Protein AF-A0A846T7K1-F1 (afdb_monomer_lite)

Radius of gyration: 34.71 Å; chains: 1; bounding box: 82×42×96 Å

Sequence (332 aa):
MSQEKCANCGASELQFLTEAETFIYKGQSLTVDVDYSVCAQCGTEVILTEQIKRNDCRLRDAWRKADGLLSGAEISALRKKLALTQQEAAKIFGGGVNAFSKYERGEVIQSEGMDKLMRLALEEKPVNAYRWLRERAGLSIATENNYGGEIFHLFKAKYLPLKMESANEIFQKKRMIIEIPIMDKVLISQAAKYLKLKNITLFECNLKRFQELSEQKALGQQIKKGVRGILGEVNEGDRHFQLFRVFIELGVRFTELPAQDEQPVNPLFQIEAVFQVDYELTDEVDQAALHEFANYNAVHNAWPFWRQFVFSTAHQAGLPCPEIPLLTDLQQ

Structure (mmCIF, N/CA/C/O backbone):
data_AF-A0A846T7K1-F1
#
_entry.id   AF-A0A846T7K1-F1
#
loop_
_atom_site.group_PDB
_atom_site.id
_atom_site.type_symbol
_atom_site.label_atom_id
_atom_site.label_alt_id
_atom_site.label_comp_id
_atom_site.label_asym_id
_atom_site.label_entity_id
_atom_site.label_seq_id
_atom_site.pdbx_PDB_ins_code
_atom_site.Cartn_x
_atom_site.Cartn_y
_atom_site.Cartn_z
_atom_site.occupancy
_atom_site.B_iso_or_equiv
_atom_site.auth_seq_id
_atom_site.auth_comp_id
_atom_site.auth_asym_id
_atom_site.auth_atom_id
_atom_site.pdbx_PDB_model_num
ATOM 1 N N . MET A 1 1 ? -19.123 10.083 48.618 1.00 38.25 1 MET A N 1
ATOM 2 C CA . MET A 1 1 ? -19.944 9.050 49.281 1.00 38.25 1 MET A CA 1
ATOM 3 C C . MET A 1 1 ? -21.391 9.311 48.895 1.00 38.25 1 MET A C 1
ATOM 5 O O . MET A 1 1 ? -22.028 10.168 49.489 1.00 38.25 1 MET A O 1
ATOM 9 N N . SER A 1 2 ? -21.851 8.704 47.803 1.00 50.00 2 SER A N 1
ATOM 10 C CA . SER A 1 2 ? -23.230 8.830 47.311 1.00 50.00 2 SER A CA 1
ATOM 11 C C . SER A 1 2 ? -24.147 7.984 48.195 1.00 50.00 2 SER A C 1
ATOM 13 O O . SER A 1 2 ? -23.853 6.815 48.419 1.00 50.00 2 SER A O 1
ATOM 15 N N . GLN A 1 3 ? -25.191 8.597 48.756 1.00 56.38 3 GLN A N 1
ATOM 16 C CA . GLN A 1 3 ? -26.069 7.989 49.757 1.00 56.38 3 GLN A CA 1
ATOM 17 C C . GLN A 1 3 ? -26.824 6.777 49.194 1.00 56.38 3 GLN A C 1
ATOM 19 O O . GLN A 1 3 ? -27.658 6.915 48.307 1.00 56.38 3 GLN A O 1
ATOM 24 N N . GLU A 1 4 ? -26.572 5.607 49.776 1.00 70.94 4 GLU A N 1
ATOM 25 C CA . GLU A 1 4 ? -27.321 4.355 49.588 1.00 70.94 4 GLU A CA 1
ATOM 26 C C . GLU A 1 4 ? -28.648 4.397 50.370 1.00 70.94 4 GLU A C 1
ATOM 28 O O . GLU A 1 4 ? -28.935 3.539 51.201 1.00 70.94 4 GLU A O 1
ATOM 33 N N . LYS A 1 5 ? -29.430 5.467 50.201 1.00 77.81 5 LYS A N 1
ATOM 34 C CA . LYS A 1 5 ? -30.685 5.675 50.935 1.00 77.81 5 LYS A CA 1
ATOM 35 C C . LYS A 1 5 ? -31.824 5.966 49.976 1.00 77.81 5 LYS A C 1
ATOM 37 O O . LYS A 1 5 ? -31.640 6.633 48.961 1.00 77.81 5 LYS A O 1
ATOM 42 N N . CYS A 1 6 ? -33.014 5.496 50.325 1.00 78.06 6 CYS A N 1
ATOM 43 C CA . CYS A 1 6 ? -34.228 5.786 49.582 1.00 78.06 6 CYS A CA 1
ATOM 44 C C . CYS A 1 6 ? -34.538 7.291 49.622 1.00 78.06 6 CYS A C 1
ATOM 46 O O . CYS A 1 6 ? -34.663 7.870 50.702 1.00 78.06 6 CYS A O 1
ATOM 48 N N . ALA A 1 7 ? -34.720 7.914 48.455 1.00 77.94 7 ALA A N 1
ATOM 49 C CA . ALA A 1 7 ? -35.047 9.338 48.342 1.00 77.94 7 ALA A CA 1
ATOM 50 C C . ALA A 1 7 ? -36.441 9.694 48.898 1.00 77.94 7 ALA A C 1
ATOM 52 O O . ALA A 1 7 ? -36.701 10.857 49.191 1.00 77.94 7 ALA A O 1
ATOM 53 N N . ASN A 1 8 ? -37.323 8.701 49.049 1.00 82.25 8 ASN A N 1
ATOM 54 C CA . ASN A 1 8 ? -38.693 8.890 49.520 1.00 82.25 8 ASN A CA 1
ATOM 55 C C . ASN A 1 8 ? -38.817 8.772 51.053 1.00 82.25 8 ASN A C 1
ATOM 57 O O . ASN A 1 8 ? -39.423 9.625 51.692 1.00 82.25 8 ASN A O 1
ATOM 61 N N . CYS A 1 9 ? -38.226 7.738 51.667 1.00 83.50 9 CYS A N 1
ATOM 62 C CA . CYS A 1 9 ? -38.377 7.461 53.107 1.00 83.50 9 CYS A CA 1
ATOM 63 C C . CYS A 1 9 ? -37.074 7.531 53.924 1.00 83.50 9 CYS A C 1
ATOM 65 O O . CYS A 1 9 ? -37.111 7.427 55.146 1.00 83.50 9 CYS A O 1
ATOM 67 N N . GLY A 1 10 ? -35.913 7.677 53.279 1.00 79.00 10 GLY A N 1
ATOM 68 C CA . GLY A 1 10 ? -34.610 7.744 53.948 1.00 79.00 10 GLY A CA 1
ATOM 69 C C . GLY A 1 10 ? -34.057 6.408 54.464 1.00 79.00 10 GLY A C 1
ATOM 70 O O . GLY A 1 10 ? -32.959 6.399 55.029 1.00 79.00 10 GLY A O 1
ATOM 71 N N . ALA A 1 11 ? -34.768 5.293 54.264 1.00 81.25 11 ALA A N 1
ATOM 72 C CA . ALA A 1 11 ? -34.314 3.957 54.651 1.00 81.25 11 ALA A CA 1
ATOM 73 C C . ALA A 1 11 ? -33.106 3.497 53.815 1.00 81.25 11 ALA A C 1
ATOM 75 O O . ALA A 1 11 ? -33.004 3.818 52.630 1.00 81.25 11 ALA A O 1
ATOM 76 N N . SER A 1 12 ? -32.199 2.735 54.432 1.00 79.25 12 SER A N 1
ATOM 77 C CA . SER A 1 12 ? -30.995 2.175 53.792 1.00 79.25 12 SER A CA 1
ATOM 78 C C . SER A 1 12 ? -31.163 0.735 53.300 1.00 79.25 12 SER A C 1
ATOM 80 O O . SER A 1 12 ? -30.278 0.204 52.639 1.00 79.25 12 SER A O 1
ATOM 82 N N . GLU A 1 13 ? -32.281 0.083 53.620 1.00 82.75 13 GLU A N 1
ATOM 83 C CA . GLU A 1 13 ? -32.563 -1.284 53.177 1.00 82.75 13 GLU A CA 1
ATOM 84 C C . GLU A 1 13 ? -33.128 -1.274 51.751 1.00 82.75 13 GLU A C 1
ATOM 86 O O . GLU A 1 13 ? -34.319 -1.042 51.515 1.00 82.75 13 GLU A O 1
ATOM 91 N N . LEU A 1 14 ? -32.229 -1.491 50.790 1.00 84.44 14 LEU A N 1
ATOM 92 C CA . LEU A 1 14 ? -32.515 -1.569 49.362 1.00 84.44 14 LEU A CA 1
ATOM 93 C C . LEU A 1 14 ? -32.254 -2.995 48.861 1.00 84.44 14 LEU A C 1
ATOM 95 O O . LEU A 1 14 ? -31.187 -3.557 49.105 1.00 84.44 14 LEU A O 1
ATOM 99 N N . GLN A 1 15 ? -33.215 -3.571 48.142 1.00 86.06 15 GLN A N 1
ATOM 100 C CA . GLN A 1 15 ? -33.064 -4.852 47.454 1.00 86.06 15 GLN A CA 1
ATOM 101 C C . GLN A 1 15 ? -32.627 -4.603 46.012 1.00 86.06 15 GLN A C 1
ATOM 103 O O . GLN A 1 15 ? -33.291 -3.859 45.297 1.00 86.06 15 GLN A O 1
ATOM 108 N N . PHE A 1 16 ? -31.516 -5.211 45.597 1.00 86.81 16 PHE A N 1
ATOM 109 C CA . PHE A 1 16 ? -30.978 -5.092 44.242 1.00 86.81 16 PHE A CA 1
ATOM 110 C C . PHE A 1 16 ? -31.652 -6.103 43.314 1.00 86.81 16 PHE A C 1
ATOM 112 O O . PHE A 1 16 ? -31.615 -7.303 43.584 1.00 86.81 16 PHE A O 1
ATOM 119 N N . LEU A 1 17 ? -32.234 -5.614 42.224 1.00 88.50 17 LEU A N 1
ATOM 120 C CA . LEU A 1 17 ? -32.902 -6.406 41.199 1.00 88.50 17 LEU A CA 1
ATOM 121 C C . LEU A 1 17 ? -32.315 -6.069 39.823 1.00 88.50 17 LEU A C 1
ATOM 123 O O . LEU A 1 17 ? -31.775 -4.983 39.606 1.00 88.50 17 LEU A O 1
ATOM 127 N N . THR A 1 18 ? -32.423 -7.019 38.901 1.00 90.31 18 THR A N 1
ATOM 128 C CA . THR A 1 18 ? -32.019 -6.857 37.504 1.00 90.31 18 THR A CA 1
ATOM 129 C C . THR A 1 18 ? -33.148 -7.373 36.628 1.00 90.31 18 THR A C 1
ATOM 131 O O . THR A 1 18 ? -33.605 -8.501 36.823 1.00 90.31 18 THR A O 1
ATOM 134 N N . GLU A 1 19 ? -33.584 -6.568 35.665 1.00 90.31 19 GLU A N 1
ATOM 135 C CA . GLU A 1 19 ? -34.650 -6.929 34.731 1.00 90.31 19 GLU A CA 1
ATOM 136 C C . GLU A 1 19 ? -34.262 -6.584 33.295 1.00 90.31 19 GLU A C 1
ATOM 138 O O . GLU A 1 19 ? -33.536 -5.624 33.040 1.00 90.31 19 GLU A O 1
ATOM 143 N N . ALA A 1 20 ? -34.723 -7.402 32.353 1.00 89.19 20 ALA A N 1
ATOM 144 C CA . ALA A 1 20 ? -34.446 -7.225 30.938 1.00 89.19 20 ALA A CA 1
ATOM 145 C C . ALA A 1 20 ? -35.447 -6.234 30.329 1.00 89.19 20 ALA A C 1
ATOM 147 O O . ALA A 1 20 ? -36.590 -6.587 30.037 1.00 89.19 20 ALA A O 1
ATOM 148 N N . GLU A 1 21 ? -35.011 -5.000 30.090 1.00 89.06 21 GLU A N 1
ATOM 149 C CA . GLU A 1 21 ? -35.824 -3.979 29.432 1.00 89.06 21 GLU A CA 1
ATOM 150 C C . GLU A 1 21 ? -35.532 -3.920 27.931 1.00 89.06 21 GLU A C 1
ATOM 152 O O . GLU A 1 21 ? -34.410 -4.152 27.474 1.00 89.06 21 GLU A O 1
ATOM 157 N N . THR A 1 22 ? -36.555 -3.600 27.136 1.00 87.00 22 THR A N 1
ATOM 158 C CA . THR A 1 22 ? -36.411 -3.454 25.683 1.00 87.00 22 THR A CA 1
ATOM 159 C C . THR A 1 22 ? -36.372 -1.982 25.293 1.00 87.00 22 THR A C 1
ATOM 161 O O . THR A 1 22 ? -37.340 -1.250 25.482 1.00 87.00 22 THR A O 1
ATOM 164 N N . PHE A 1 23 ? -35.270 -1.563 24.678 1.00 86.38 23 PHE A N 1
ATOM 165 C CA . PHE A 1 23 ? -35.042 -0.214 24.173 1.00 86.38 23 PHE A CA 1
ATOM 166 C C . PHE A 1 23 ? -35.097 -0.190 22.646 1.00 86.38 23 PHE A C 1
ATOM 168 O O . PHE A 1 23 ? -34.621 -1.108 21.984 1.00 86.38 23 PHE A O 1
ATOM 175 N N . ILE A 1 24 ? -35.631 0.885 22.065 1.00 84.88 24 ILE A N 1
ATOM 176 C CA . ILE A 1 24 ? -35.623 1.087 20.611 1.00 84.88 24 ILE A CA 1
ATOM 177 C C . ILE A 1 24 ? -34.448 1.997 20.249 1.00 84.88 24 ILE A C 1
ATOM 179 O O . ILE A 1 24 ? -34.402 3.156 20.658 1.00 84.88 24 ILE A O 1
ATOM 183 N N . TYR A 1 25 ? -33.513 1.493 19.445 1.00 85.62 25 TYR A N 1
ATOM 184 C CA . TYR A 1 25 ? -32.361 2.245 18.950 1.00 85.62 25 TYR A CA 1
ATOM 185 C C . TYR A 1 25 ? -32.260 2.115 17.430 1.00 85.62 25 TYR A C 1
ATOM 187 O O . TYR A 1 25 ? -32.205 1.007 16.906 1.00 85.62 25 TYR A O 1
ATOM 195 N N . LYS A 1 26 ? -32.277 3.245 16.707 1.00 81.88 26 LYS A N 1
ATOM 196 C CA . LYS A 1 26 ? -32.258 3.290 15.226 1.00 81.88 26 LYS A CA 1
ATOM 197 C C . LYS A 1 26 ? -33.271 2.330 14.561 1.00 81.88 26 LYS A C 1
ATOM 199 O O . LYS A 1 26 ? -32.995 1.746 13.519 1.00 81.88 26 LYS A O 1
ATOM 204 N N . GLY A 1 27 ? -34.446 2.161 15.174 1.00 79.94 27 GLY A N 1
ATOM 205 C CA . GLY A 1 27 ? -35.508 1.274 14.681 1.00 79.94 27 GLY A CA 1
ATOM 206 C C . GLY A 1 27 ? -35.332 -0.215 15.010 1.00 79.94 27 GLY A C 1
ATOM 207 O O . GLY A 1 27 ? -36.178 -1.010 14.616 1.00 79.94 27 GLY A O 1
ATOM 208 N N . GLN A 1 28 ? -34.284 -0.601 15.745 1.00 81.31 28 GLN A N 1
ATOM 209 C CA . GLN A 1 28 ? -34.077 -1.961 16.249 1.00 81.31 28 GLN A CA 1
ATOM 210 C C . GLN A 1 28 ? -34.465 -2.053 17.730 1.00 81.31 28 GLN A C 1
ATOM 212 O O . GLN A 1 28 ? -34.133 -1.166 18.518 1.00 81.31 28 GLN A O 1
ATOM 217 N N . SER A 1 29 ? -35.151 -3.131 18.115 1.00 84.06 29 SER A N 1
ATOM 218 C CA . SER A 1 29 ? -35.431 -3.458 19.516 1.00 84.06 29 SER A CA 1
ATOM 219 C C . SER A 1 29 ? -34.231 -4.178 20.135 1.00 84.06 29 SER A C 1
ATOM 221 O O . SER A 1 29 ? -33.863 -5.266 19.688 1.00 84.06 29 SER A O 1
ATOM 223 N N . LEU A 1 30 ? -33.631 -3.580 21.159 1.00 86.00 30 LEU A N 1
ATOM 224 C CA . LEU A 1 30 ? -32.501 -4.117 21.910 1.00 86.00 30 LEU A CA 1
ATOM 225 C C . LEU A 1 30 ? -32.947 -4.442 23.329 1.00 86.00 30 LEU A C 1
ATOM 227 O O . LEU A 1 30 ? -33.450 -3.569 24.028 1.00 86.00 30 LEU A O 1
ATOM 231 N N . THR A 1 31 ? -32.728 -5.676 23.765 1.00 87.25 31 THR A N 1
ATOM 232 C CA . THR A 1 31 ? -32.983 -6.087 25.148 1.00 87.25 31 THR A CA 1
ATOM 233 C C . THR A 1 31 ? -31.706 -5.924 25.965 1.00 87.25 31 THR A C 1
ATOM 235 O O . THR A 1 31 ? -30.657 -6.441 25.575 1.00 87.25 31 THR A O 1
ATOM 238 N N . VAL A 1 32 ? -31.781 -5.178 27.067 1.00 89.00 32 VAL A N 1
ATOM 239 C CA . VAL A 1 32 ? -30.646 -4.868 27.943 1.00 89.00 32 VAL A CA 1
ATOM 240 C C . VAL A 1 32 ? -31.054 -5.085 29.394 1.00 89.00 32 VAL A C 1
ATOM 242 O O . VAL A 1 32 ? -32.107 -4.622 29.817 1.00 89.00 32 VAL A O 1
ATOM 245 N N . ASP A 1 33 ? -30.193 -5.752 30.157 1.00 88.75 33 ASP A N 1
ATOM 246 C CA . ASP A 1 33 ? -30.385 -5.942 31.593 1.00 88.75 33 ASP A CA 1
ATOM 247 C C . ASP A 1 33 ? -30.128 -4.632 32.349 1.00 88.75 33 ASP A C 1
ATOM 249 O O . ASP A 1 33 ? -29.003 -4.110 32.349 1.00 88.75 33 ASP A O 1
ATOM 253 N N . VAL A 1 34 ? -31.158 -4.125 33.018 1.00 89.56 34 VAL A N 1
ATOM 254 C CA . VAL A 1 34 ? -31.146 -2.891 33.804 1.00 89.56 34 VAL A CA 1
ATOM 255 C C . VAL A 1 34 ? -31.151 -3.251 35.286 1.00 89.56 34 VAL A C 1
ATOM 257 O O . VAL A 1 34 ? -32.056 -3.921 35.778 1.00 89.56 34 VAL A O 1
ATOM 260 N N . ASP A 1 35 ? -30.121 -2.806 36.006 1.00 89.31 35 ASP A N 1
ATOM 261 C CA . ASP A 1 35 ? -30.025 -2.950 37.456 1.00 89.31 35 ASP A CA 1
ATOM 262 C C . ASP A 1 35 ? -30.787 -1.800 38.134 1.00 89.31 35 ASP A C 1
ATOM 264 O O . ASP A 1 35 ? -30.486 -0.626 37.902 1.00 89.31 35 ASP A O 1
ATOM 268 N N . TYR A 1 36 ? -31.723 -2.114 39.022 1.00 89.44 36 TYR A N 1
ATOM 269 C CA . TYR A 1 36 ? -32.431 -1.140 39.856 1.00 89.44 36 TYR A CA 1
ATOM 270 C C . TYR A 1 36 ? -32.548 -1.655 41.288 1.00 89.44 36 TYR A C 1
ATOM 272 O O . TYR A 1 36 ? -32.252 -2.813 41.586 1.00 89.44 36 TYR A O 1
ATOM 280 N N . SER A 1 37 ? -32.909 -0.774 42.214 1.00 88.69 37 SER A N 1
ATOM 281 C CA . SER A 1 37 ? -33.107 -1.148 43.608 1.00 88.69 37 SER A CA 1
ATOM 282 C C . SER A 1 37 ? -34.503 -0.783 44.083 1.00 88.69 37 SER A C 1
ATOM 284 O O . SER A 1 37 ? -34.999 0.298 43.787 1.00 88.69 37 SER A O 1
ATOM 286 N N . VAL A 1 38 ? -35.118 -1.652 44.880 1.00 88.06 38 VAL A N 1
ATOM 287 C CA . VAL A 1 38 ? -36.429 -1.408 45.496 1.00 88.06 38 VAL A CA 1
ATOM 288 C C . VAL A 1 38 ? -36.256 -1.257 47.000 1.00 88.06 38 VAL A C 1
ATOM 290 O O . VAL A 1 38 ? -35.585 -2.062 47.648 1.00 88.06 38 VAL A O 1
ATOM 293 N N . CYS A 1 39 ? -36.843 -0.212 47.581 1.00 88.25 39 CYS A N 1
ATOM 294 C CA . CYS A 1 39 ? -36.818 -0.028 49.027 1.00 88.25 39 CYS A CA 1
ATOM 295 C C . CYS A 1 39 ? -37.715 -1.050 49.733 1.00 88.25 39 CYS A C 1
ATOM 297 O O . CYS A 1 39 ? -38.917 -1.095 49.479 1.00 88.25 39 CYS A O 1
ATOM 299 N N . ALA A 1 40 ? -37.157 -1.796 50.689 1.00 85.12 40 ALA A N 1
ATOM 300 C CA . ALA A 1 40 ? -37.902 -2.802 51.447 1.00 85.12 40 ALA A CA 1
ATOM 301 C C . ALA A 1 40 ? -39.019 -2.203 52.327 1.00 85.12 40 ALA A C 1
ATOM 303 O O . ALA A 1 40 ? -39.976 -2.894 52.662 1.00 85.12 40 ALA A O 1
ATOM 304 N N . GLN A 1 41 ? -38.918 -0.917 52.691 1.00 84.12 41 GLN A N 1
ATOM 305 C CA . GLN A 1 41 ? -39.846 -0.269 53.622 1.00 84.12 41 GLN A CA 1
ATOM 306 C C . GLN A 1 41 ? -41.025 0.442 52.941 1.00 84.12 41 GLN A C 1
ATOM 308 O O . GLN A 1 41 ? -42.131 0.432 53.474 1.00 84.12 41 GLN A O 1
ATOM 313 N N . CYS A 1 42 ? -40.808 1.089 51.793 1.00 85.25 42 CYS A N 1
ATOM 314 C CA . CYS A 1 42 ? -41.853 1.852 51.094 1.00 85.25 42 CYS A CA 1
ATOM 315 C C . CYS A 1 42 ? -42.127 1.371 49.662 1.00 85.25 42 CYS A C 1
ATOM 317 O O . CYS A 1 42 ? -42.969 1.957 48.987 1.00 85.25 42 CYS A O 1
ATOM 319 N N . GLY A 1 43 ? -41.401 0.360 49.175 1.00 83.19 43 GLY A N 1
ATOM 320 C CA . GLY A 1 43 ? -41.554 -0.177 47.821 1.00 83.19 43 GLY A CA 1
ATOM 321 C C . GLY A 1 43 ? -41.110 0.765 46.698 1.00 83.19 43 GLY A C 1
ATOM 322 O O . GLY A 1 43 ? -41.337 0.461 45.537 1.00 83.19 43 GLY A O 1
ATOM 323 N N . THR A 1 44 ? -40.504 1.917 47.007 1.00 85.38 44 THR A N 1
ATOM 324 C CA . THR A 1 44 ? -40.067 2.869 45.976 1.00 85.38 44 THR A CA 1
ATOM 325 C C . THR A 1 44 ? -38.850 2.335 45.222 1.00 85.38 44 THR A C 1
ATOM 327 O O . THR A 1 44 ? -37.852 1.962 45.846 1.00 85.38 44 THR A O 1
ATOM 330 N N . GLU A 1 45 ? -38.930 2.352 43.893 1.00 85.81 45 GLU A N 1
ATOM 331 C CA . GLU A 1 45 ? -37.826 2.067 42.976 1.00 85.81 45 GLU A CA 1
ATOM 332 C C . GLU A 1 45 ? -36.833 3.232 42.938 1.00 85.81 45 GLU A C 1
ATOM 334 O O . GLU A 1 45 ? -37.199 4.406 42.847 1.00 85.81 45 GLU A O 1
ATOM 339 N N . VAL A 1 46 ? -35.550 2.905 43.031 1.00 84.75 46 VAL A N 1
ATOM 340 C CA . VAL A 1 46 ? -34.441 3.851 43.024 1.00 84.75 46 VAL A CA 1
ATOM 341 C C . VAL A 1 46 ? -33.319 3.256 42.186 1.00 84.75 46 VAL A C 1
ATOM 343 O O . VAL A 1 46 ? -32.922 2.112 42.391 1.00 84.75 46 VAL A O 1
ATOM 346 N N . ILE A 1 47 ? -32.758 4.050 41.276 1.00 85.44 47 ILE A N 1
ATOM 347 C CA . ILE A 1 47 ? -31.552 3.678 40.533 1.00 85.44 47 ILE A CA 1
ATOM 348 C C . ILE A 1 47 ? -30.379 4.447 41.139 1.00 85.44 47 ILE A C 1
ATOM 350 O O . ILE A 1 47 ? -30.287 5.672 41.038 1.00 85.44 47 ILE A O 1
ATOM 354 N N . LEU A 1 48 ? -29.484 3.729 41.809 1.00 86.25 48 LEU A N 1
ATOM 355 C CA . LEU A 1 48 ? -28.306 4.311 42.444 1.00 86.25 48 LEU A CA 1
ATOM 356 C C . LEU A 1 48 ? -27.279 4.750 41.398 1.00 86.25 48 LEU A C 1
ATOM 358 O O . LEU A 1 48 ? -27.194 4.193 40.310 1.00 86.25 48 LEU A O 1
ATOM 362 N N . THR A 1 49 ? -26.408 5.698 41.747 1.00 85.06 49 THR A N 1
ATOM 363 C CA . THR A 1 49 ? -25.387 6.227 40.821 1.00 85.06 49 THR A CA 1
ATOM 364 C C . THR A 1 49 ? -24.486 5.143 40.217 1.00 85.06 49 THR A C 1
ATOM 366 O O . THR A 1 49 ? -24.078 5.248 39.063 1.00 85.06 49 THR A O 1
ATOM 369 N N . GLU A 1 50 ? -24.169 4.099 40.982 1.00 84.81 50 GLU A N 1
ATOM 370 C CA . GLU A 1 50 ? -23.377 2.967 40.494 1.00 84.81 50 GLU A CA 1
ATOM 371 C C . GLU A 1 50 ? -24.170 2.084 39.516 1.00 84.81 50 GLU A C 1
ATOM 373 O O . GLU A 1 50 ? -23.621 1.643 38.508 1.00 84.81 50 GLU A O 1
ATOM 378 N N . GLN A 1 51 ? -25.473 1.897 39.755 1.00 85.94 51 GLN A N 1
ATOM 379 C CA . GLN A 1 51 ? -26.377 1.211 38.827 1.00 85.94 51 GLN A CA 1
ATOM 380 C C . GLN A 1 51 ? -26.553 2.015 37.538 1.00 85.94 51 GLN A C 1
ATOM 382 O O . GLN A 1 51 ? -26.423 1.444 36.464 1.00 85.94 51 GLN A O 1
ATOM 387 N N . ILE A 1 52 ? -26.711 3.345 37.621 1.00 85.69 52 ILE A N 1
ATOM 388 C CA . ILE A 1 52 ? -26.766 4.229 36.443 1.00 85.69 52 ILE A CA 1
ATOM 389 C C . ILE A 1 52 ? -25.538 4.005 35.557 1.00 85.69 52 ILE A C 1
ATOM 391 O O . ILE A 1 52 ? -25.678 3.769 34.364 1.00 85.69 52 ILE A O 1
ATOM 395 N N . LYS A 1 53 ? -24.328 4.006 36.132 1.00 85.38 53 LYS A N 1
ATOM 396 C CA . LYS A 1 53 ? -23.090 3.789 35.363 1.00 85.38 53 LYS A CA 1
ATOM 397 C C . LYS A 1 53 ? -23.043 2.421 34.682 1.00 85.38 53 LYS A C 1
ATOM 399 O O . LYS A 1 53 ? -22.586 2.330 33.542 1.00 85.38 53 LYS A O 1
ATOM 404 N N . ARG A 1 54 ? -23.480 1.362 35.370 1.00 85.25 54 ARG A N 1
ATOM 405 C CA . ARG A 1 54 ? -23.504 -0.003 34.819 1.00 85.25 54 ARG A CA 1
ATOM 406 C C . ARG A 1 54 ? -24.547 -0.139 33.718 1.00 85.25 54 ARG A C 1
ATOM 408 O O . ARG A 1 54 ? -24.213 -0.649 32.651 1.00 85.25 54 ARG A O 1
ATOM 415 N N . ASN A 1 55 ? -25.751 0.375 33.946 1.00 88.75 55 ASN A N 1
ATOM 416 C CA . ASN A 1 55 ? -26.846 0.366 32.981 1.00 88.75 55 ASN A CA 1
ATOM 417 C C . ASN A 1 55 ? -26.467 1.163 31.731 1.00 88.75 55 ASN A C 1
ATOM 419 O O . ASN A 1 55 ? -26.583 0.649 30.625 1.00 88.75 55 ASN A O 1
ATOM 423 N N . ASP A 1 56 ? -25.899 2.360 31.899 1.00 87.12 56 ASP A N 1
ATOM 424 C CA . ASP A 1 56 ? -25.365 3.177 30.807 1.00 87.12 56 ASP A CA 1
ATOM 425 C C . ASP A 1 56 ? -24.307 2.431 29.986 1.00 87.12 56 ASP A C 1
ATOM 427 O O . ASP A 1 56 ? -24.296 2.503 28.757 1.00 87.12 56 ASP A O 1
ATOM 431 N N . CYS A 1 57 ? -23.389 1.733 30.658 1.00 84.94 57 CYS A N 1
ATOM 432 C CA . CYS A 1 57 ? -22.347 0.958 29.994 1.00 84.94 57 CYS A CA 1
ATOM 433 C C . CYS A 1 57 ? -22.952 -0.187 29.167 1.00 84.94 57 CYS A C 1
ATOM 435 O O . CYS A 1 57 ? -22.652 -0.300 27.977 1.00 84.94 57 CYS A O 1
ATOM 437 N N . ARG A 1 58 ? -23.871 -0.968 29.758 1.00 87.12 58 ARG A N 1
ATOM 438 C CA . ARG A 1 58 ? -24.589 -2.058 29.074 1.00 87.12 58 ARG A CA 1
ATOM 439 C C . ARG A 1 58 ? -25.407 -1.545 27.891 1.00 87.12 58 ARG A C 1
ATOM 441 O O . ARG A 1 58 ? -25.374 -2.145 26.820 1.00 87.12 58 ARG A O 1
ATOM 448 N N . LEU A 1 59 ? -26.084 -0.411 28.056 1.00 88.31 59 LEU A N 1
ATOM 449 C CA . LEU A 1 59 ? -26.877 0.211 27.002 1.00 88.31 59 LEU A CA 1
ATOM 450 C C . LEU A 1 59 ? -25.992 0.665 25.834 1.00 88.31 59 LEU A C 1
ATOM 452 O O . LEU A 1 59 ? -26.308 0.391 24.678 1.00 88.31 59 LEU A O 1
ATOM 456 N N . ARG A 1 60 ? -24.840 1.294 26.112 1.00 88.25 60 ARG A N 1
ATOM 457 C CA . ARG A 1 60 ? -23.886 1.689 25.062 1.00 88.25 60 ARG A CA 1
ATOM 458 C C . ARG A 1 60 ? -23.247 0.487 24.371 1.00 88.25 60 ARG A C 1
ATOM 460 O O . ARG A 1 60 ? -23.035 0.547 23.163 1.00 88.25 60 ARG A O 1
ATOM 467 N N . ASP A 1 61 ? -22.957 -0.598 25.086 1.00 86.25 61 ASP A N 1
ATOM 468 C CA . ASP A 1 61 ? -22.495 -1.847 24.467 1.00 86.25 61 ASP A CA 1
ATOM 469 C C . ASP A 1 61 ? -23.575 -2.487 23.583 1.00 86.25 61 ASP A C 1
ATOM 471 O O . ASP A 1 61 ? -23.266 -2.958 22.486 1.00 86.25 61 ASP A O 1
ATOM 475 N N . ALA A 1 62 ? -24.847 -2.427 23.985 1.00 86.31 62 ALA A N 1
ATOM 476 C CA . ALA A 1 62 ? -25.956 -2.854 23.137 1.00 86.31 62 ALA A CA 1
ATOM 477 C C . ALA A 1 62 ? -26.062 -1.996 21.863 1.00 86.31 62 ALA A C 1
ATOM 479 O O . ALA A 1 62 ? -26.219 -2.541 20.770 1.00 86.31 62 ALA A O 1
ATOM 480 N N . TRP A 1 63 ? -25.891 -0.673 21.971 1.00 88.56 63 TRP A N 1
ATOM 481 C CA . TRP A 1 63 ? -25.844 0.223 20.809 1.00 88.56 63 TRP A CA 1
ATOM 482 C C . TRP A 1 63 ? -24.648 -0.062 19.896 1.00 88.56 63 TRP A C 1
ATOM 484 O O . TRP A 1 63 ? -24.811 -0.109 18.681 1.00 88.56 63 TRP A O 1
ATOM 494 N N . ARG A 1 64 ? -23.457 -0.327 20.454 1.00 90.06 64 ARG A N 1
ATOM 495 C CA . ARG A 1 64 ? -22.286 -0.750 19.666 1.00 90.06 64 ARG A CA 1
ATOM 496 C C . ARG A 1 64 ? -22.578 -2.017 18.882 1.00 90.06 64 ARG A C 1
ATOM 498 O O . ARG A 1 64 ? -22.275 -2.075 17.697 1.00 90.06 64 ARG A O 1
ATOM 505 N N . LYS A 1 65 ? -23.190 -3.010 19.530 1.00 86.69 65 LYS A N 1
ATOM 506 C CA . LYS A 1 65 ? -23.546 -4.277 18.891 1.00 86.69 65 LYS A CA 1
ATOM 507 C C . LYS A 1 65 ? -24.554 -4.072 17.759 1.00 86.69 65 LYS A C 1
ATOM 509 O O . LYS A 1 65 ? -24.385 -4.676 16.703 1.00 86.69 65 LYS A O 1
ATOM 514 N N . ALA A 1 66 ? -25.542 -3.198 17.953 1.00 87.06 66 ALA A N 1
ATOM 515 C CA . ALA A 1 66 ? -26.497 -2.811 16.913 1.00 87.06 66 ALA A CA 1
ATOM 516 C C . ALA A 1 66 ? -25.807 -2.145 15.707 1.00 87.06 66 ALA A C 1
ATOM 518 O O . ALA A 1 66 ? -26.140 -2.437 14.561 1.00 87.06 66 ALA A O 1
ATOM 519 N N . ASP A 1 67 ? -24.794 -1.313 15.966 1.00 86.69 67 ASP A N 1
ATOM 520 C CA . ASP A 1 67 ? -23.990 -0.634 14.942 1.00 86.69 67 ASP A CA 1
ATOM 521 C C . ASP A 1 67 ? -22.837 -1.501 14.377 1.00 86.69 67 ASP A C 1
ATOM 523 O O . ASP A 1 67 ? -22.085 -1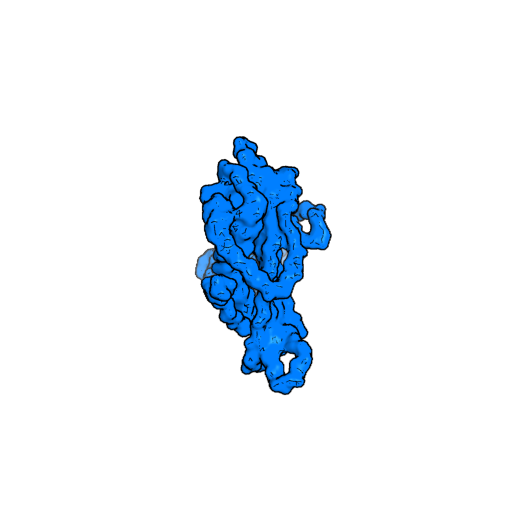.051 13.511 1.00 86.69 67 ASP A O 1
ATOM 527 N N . GLY A 1 68 ? -22.656 -2.742 14.850 1.00 88.00 68 GLY A N 1
ATOM 528 C CA . GLY A 1 68 ? -21.560 -3.631 14.433 1.00 88.00 68 GLY A CA 1
ATOM 529 C C . 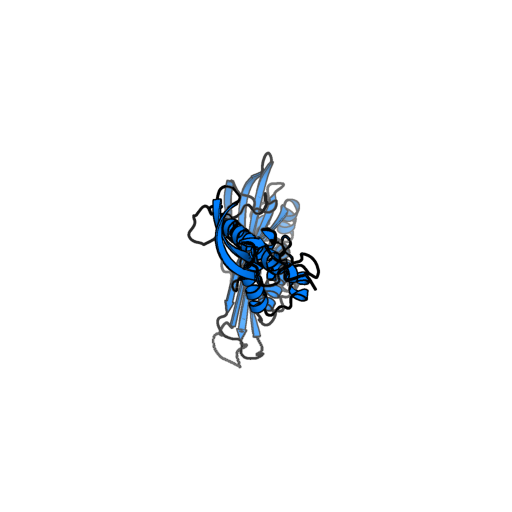GLY A 1 68 ? -20.159 -3.202 14.906 1.00 88.00 68 GLY A C 1
ATOM 530 O O . GLY A 1 68 ? -19.143 -3.626 14.339 1.00 88.00 68 GLY A O 1
ATOM 531 N N . LEU A 1 69 ? -20.093 -2.357 15.934 1.00 92.94 69 LEU A N 1
ATOM 532 C CA . LEU A 1 69 ? -18.874 -1.823 16.538 1.00 92.94 69 LEU A CA 1
ATOM 533 C C . LEU A 1 69 ? -18.352 -2.722 17.670 1.00 92.94 69 LEU A C 1
ATOM 535 O O . LEU A 1 69 ? -19.109 -3.444 18.314 1.00 92.94 69 LEU A O 1
ATOM 539 N N . LEU A 1 70 ? -17.045 -2.652 17.930 1.00 91.62 70 LEU A N 1
ATOM 540 C CA . LEU A 1 70 ? -16.381 -3.332 19.046 1.00 91.62 70 LEU A CA 1
ATOM 541 C C . LEU A 1 70 ? -16.878 -2.795 20.393 1.00 91.62 70 LEU A C 1
ATOM 543 O O . LEU A 1 70 ? -16.849 -1.585 20.619 1.00 91.62 70 LEU A O 1
ATOM 547 N N . SER A 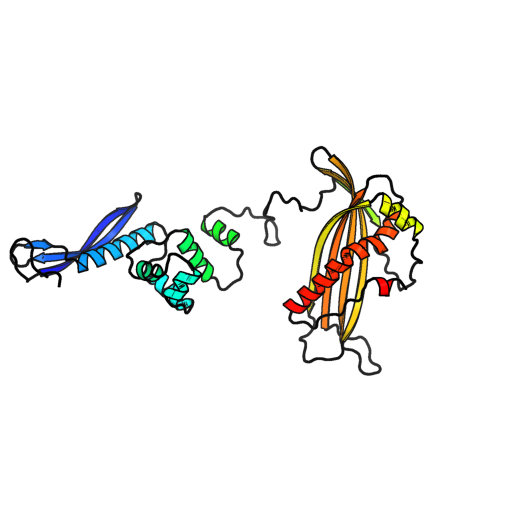1 71 ? -17.254 -3.692 21.300 1.00 91.81 71 SER A N 1
ATOM 548 C CA . SER A 1 71 ? -17.539 -3.415 22.715 1.00 91.81 71 SER A CA 1
ATOM 549 C C . SER A 1 71 ? -16.300 -2.947 23.485 1.00 91.81 71 SER A C 1
ATOM 551 O O . SER A 1 71 ? -15.158 -3.166 23.067 1.00 91.81 71 SER A O 1
ATOM 553 N N . GLY A 1 72 ? -16.505 -2.345 24.662 1.00 90.75 72 GLY A N 1
ATOM 554 C CA . GLY A 1 72 ? -15.390 -1.925 25.523 1.00 90.75 72 GLY A CA 1
ATOM 555 C C . GLY A 1 72 ? -14.451 -3.082 25.902 1.00 90.75 72 GLY A C 1
ATOM 556 O O . GLY A 1 72 ? -13.225 -2.928 25.900 1.00 90.75 72 GLY A O 1
ATOM 557 N N . ALA A 1 73 ? -15.017 -4.269 26.142 1.00 90.50 73 ALA A N 1
ATOM 558 C CA . ALA A 1 73 ? -14.261 -5.483 26.440 1.00 90.50 73 ALA A CA 1
ATOM 559 C C . ALA A 1 73 ? -13.417 -5.958 25.244 1.00 90.50 73 ALA A C 1
ATOM 561 O O . ALA A 1 73 ? -12.242 -6.292 25.416 1.00 90.50 73 ALA A O 1
ATOM 562 N N . GLU A 1 74 ? -13.976 -5.937 24.030 1.00 93.12 74 GLU A N 1
ATOM 563 C CA . GLU A 1 74 ? -13.251 -6.308 22.808 1.00 93.12 74 GLU A CA 1
ATOM 564 C C . GLU A 1 74 ? -12.121 -5.324 22.492 1.00 93.12 74 GLU A C 1
ATOM 566 O O . GLU A 1 74 ? -11.032 -5.754 22.115 1.00 93.12 74 GLU A O 1
ATOM 571 N N . ILE A 1 75 ? -12.327 -4.020 22.707 1.00 94.25 75 ILE A N 1
ATOM 572 C CA . ILE A 1 75 ? -11.272 -3.005 22.553 1.00 94.25 75 ILE A CA 1
ATOM 573 C C . ILE A 1 75 ? -10.123 -3.271 23.537 1.00 94.25 75 ILE A C 1
ATOM 575 O O . ILE A 1 75 ? -8.952 -3.219 23.154 1.00 94.25 75 ILE A O 1
ATOM 579 N N . SER A 1 76 ? -10.435 -3.614 24.794 1.00 94.44 76 SER A N 1
ATOM 580 C CA . SER A 1 76 ? -9.412 -3.971 25.786 1.00 94.44 76 SER A CA 1
ATOM 581 C C . SER A 1 76 ? -8.647 -5.236 25.382 1.00 94.44 76 SER A C 1
ATOM 583 O O . SER A 1 76 ? -7.419 -5.280 25.482 1.00 94.44 76 SER A O 1
ATOM 585 N N . ALA A 1 77 ? -9.349 -6.259 24.883 1.00 94.62 77 ALA A N 1
ATOM 586 C CA . ALA A 1 77 ? -8.738 -7.493 24.393 1.00 94.62 77 ALA A CA 1
ATOM 587 C C . ALA A 1 77 ? -7.827 -7.242 23.179 1.00 94.62 77 ALA A C 1
ATOM 589 O O . ALA A 1 77 ? -6.699 -7.734 23.147 1.00 94.62 77 ALA A O 1
ATOM 590 N N . LEU A 1 78 ? -8.273 -6.416 22.229 1.00 93.88 78 LEU A N 1
ATOM 591 C CA . LEU A 1 78 ? -7.513 -6.007 21.048 1.00 93.88 78 LEU A CA 1
ATOM 592 C C . LEU A 1 78 ? -6.210 -5.311 21.435 1.00 93.88 78 LEU A C 1
ATOM 594 O O . LEU A 1 78 ? -5.134 -5.694 20.977 1.00 93.88 78 LEU A O 1
ATOM 598 N N . ARG A 1 79 ? -6.293 -4.332 22.341 1.00 95.56 79 ARG A N 1
ATOM 599 C CA . ARG A 1 79 ? -5.121 -3.612 22.844 1.00 95.56 79 ARG A CA 1
ATOM 600 C C . ARG A 1 79 ? -4.121 -4.559 23.512 1.00 95.56 79 ARG A C 1
ATOM 602 O O . ARG A 1 79 ? -2.918 -4.436 23.287 1.00 95.56 79 ARG A O 1
ATOM 609 N N . LYS A 1 80 ? -4.609 -5.506 24.321 1.00 95.19 80 LYS A N 1
ATOM 610 C CA . LYS A 1 80 ? -3.764 -6.520 24.971 1.00 95.19 80 LYS A CA 1
ATOM 611 C C . LYS A 1 80 ? -3.114 -7.463 23.956 1.00 95.19 80 LYS A C 1
ATOM 613 O O . LYS A 1 80 ? -1.941 -7.775 24.129 1.00 95.19 80 LYS A O 1
ATOM 618 N N . LYS A 1 81 ? -3.821 -7.865 22.891 1.00 94.88 81 LYS A N 1
ATOM 619 C CA . LYS A 1 81 ? -3.255 -8.689 21.805 1.00 94.88 81 LYS A CA 1
ATOM 620 C C . LYS A 1 81 ? -2.098 -7.974 21.093 1.00 94.88 81 LYS A C 1
ATOM 622 O O . LYS A 1 81 ? -1.121 -8.618 20.739 1.00 94.88 81 LYS A O 1
ATOM 627 N N . LEU A 1 82 ? -2.181 -6.651 20.949 1.00 92.31 82 LEU A N 1
ATOM 628 C CA . LEU A 1 82 ? -1.113 -5.811 20.389 1.00 92.31 82 LEU A CA 1
ATOM 629 C C . LEU A 1 82 ? -0.007 -5.444 21.398 1.00 92.31 82 LEU A C 1
ATOM 631 O O . LEU A 1 82 ? 0.908 -4.709 21.043 1.00 92.31 82 LEU A O 1
ATOM 635 N N . ALA A 1 83 ? -0.089 -5.925 22.644 1.00 95.25 83 ALA A N 1
ATOM 636 C CA . ALA A 1 83 ? 0.843 -5.607 23.729 1.00 95.25 83 ALA A CA 1
ATOM 637 C C . ALA A 1 83 ? 1.012 -4.095 24.004 1.00 95.25 83 ALA A C 1
ATOM 639 O O . ALA A 1 83 ? 2.095 -3.641 24.358 1.00 95.25 83 ALA A O 1
ATOM 640 N N . LEU A 1 84 ? -0.068 -3.312 23.873 1.00 94.69 84 LEU A N 1
ATOM 641 C CA . LEU A 1 84 ? -0.043 -1.855 24.061 1.00 94.69 84 LEU A CA 1
ATOM 642 C C . LEU A 1 84 ? -0.617 -1.426 25.415 1.00 94.69 84 LEU A C 1
ATOM 644 O O . LEU A 1 84 ? -1.604 -1.980 25.908 1.00 94.69 84 LEU A O 1
ATOM 648 N N . THR A 1 85 ? -0.079 -0.356 25.993 1.00 95.50 85 THR A N 1
ATOM 649 C CA . THR A 1 85 ? -0.732 0.393 27.078 1.00 95.50 85 THR A CA 1
ATOM 650 C C . THR A 1 85 ? -1.848 1.298 26.537 1.00 95.50 85 THR A C 1
ATOM 652 O O . THR A 1 85 ? -1.933 1.573 25.340 1.00 95.50 85 THR A O 1
ATOM 655 N N . GLN A 1 86 ? -2.739 1.787 27.411 1.00 95.19 86 GLN A N 1
ATOM 656 C CA . GLN A 1 86 ? -3.817 2.706 27.001 1.00 95.19 86 GLN A CA 1
ATOM 657 C C . GLN A 1 86 ? -3.273 4.016 26.405 1.00 95.19 86 GLN A C 1
ATOM 659 O O . GLN A 1 86 ? -3.850 4.543 25.455 1.00 95.19 86 GLN A O 1
ATOM 664 N N . GLN A 1 87 ? -2.155 4.522 26.937 1.00 94.62 87 GLN A N 1
ATOM 665 C CA . GLN A 1 87 ? -1.509 5.744 26.449 1.00 94.62 87 GLN A CA 1
ATOM 666 C C . GLN A 1 87 ? -0.849 5.532 25.082 1.00 94.62 87 GLN A C 1
ATOM 668 O O . GLN A 1 87 ? -0.983 6.379 24.199 1.00 94.62 87 GLN A O 1
ATOM 673 N N . GLU A 1 88 ? -0.178 4.396 24.877 1.00 94.69 88 GLU A N 1
ATOM 674 C CA . GLU A 1 88 ? 0.407 4.049 23.576 1.00 94.69 88 GLU A CA 1
ATOM 675 C C . GLU A 1 88 ? -0.674 3.849 22.520 1.00 94.69 88 GLU A C 1
ATOM 677 O O . GLU A 1 88 ? -0.568 4.404 21.430 1.00 94.69 88 GLU A O 1
ATOM 682 N N . ALA A 1 89 ? -1.755 3.143 22.859 1.00 94.31 89 ALA A N 1
ATOM 683 C CA . ALA A 1 89 ? -2.890 2.971 21.961 1.00 94.31 89 ALA A CA 1
ATOM 684 C C . ALA A 1 89 ? -3.500 4.328 21.564 1.00 94.31 89 ALA A C 1
ATOM 686 O O . ALA A 1 89 ? -3.726 4.580 20.382 1.00 94.31 89 ALA A O 1
ATOM 687 N N . ALA A 1 90 ? -3.674 5.250 22.516 1.00 94.31 90 ALA A N 1
ATOM 688 C CA . ALA A 1 90 ? -4.147 6.605 22.231 1.00 94.31 90 ALA A CA 1
ATOM 689 C C . ALA A 1 90 ? -3.199 7.397 21.313 1.00 94.31 90 ALA A C 1
ATOM 691 O O . ALA A 1 90 ? -3.649 8.221 20.519 1.00 94.31 90 ALA A O 1
ATOM 692 N N . LYS A 1 91 ? -1.887 7.156 21.404 1.00 94.12 91 LYS A N 1
ATOM 693 C CA . LYS A 1 91 ? -0.881 7.795 20.548 1.00 94.12 91 LYS A CA 1
ATOM 694 C C . LYS A 1 91 ? -0.848 7.196 19.137 1.00 94.12 91 LYS A C 1
ATOM 696 O O . LYS A 1 91 ? -0.642 7.937 18.184 1.00 94.12 91 LYS A O 1
ATOM 701 N N . ILE A 1 92 ? -1.050 5.884 19.015 1.00 92.81 92 ILE A N 1
ATOM 702 C CA . ILE A 1 92 ? -1.020 5.146 17.742 1.00 92.81 92 ILE A CA 1
ATOM 703 C C . ILE A 1 92 ? -2.312 5.362 16.952 1.00 92.81 92 ILE A C 1
ATOM 705 O O . ILE A 1 92 ? -2.272 5.733 15.783 1.00 92.81 92 ILE A O 1
ATOM 709 N N . PHE A 1 93 ? -3.460 5.133 17.587 1.00 92.94 93 PHE A N 1
ATOM 710 C CA . PHE A 1 93 ? -4.765 5.180 16.928 1.00 92.94 93 PHE A CA 1
ATOM 711 C C . PHE A 1 93 ? -5.411 6.573 16.985 1.00 92.94 93 PHE A C 1
ATOM 713 O O . PHE A 1 93 ? -6.243 6.905 16.142 1.00 92.94 93 PHE A O 1
ATOM 720 N N . GLY A 1 94 ? -5.027 7.405 17.959 1.00 92.69 94 GLY A N 1
ATOM 721 C CA . GLY A 1 94 ? -5.573 8.745 18.172 1.00 92.69 94 GLY A CA 1
ATOM 722 C C . GLY A 1 94 ? -6.690 8.803 19.225 1.00 92.69 94 GLY A C 1
ATOM 723 O O . GLY A 1 94 ? -6.807 7.952 20.106 1.00 92.69 94 GLY A O 1
ATOM 724 N N . GLY A 1 95 ? -7.517 9.854 19.157 1.00 83.88 95 GLY A N 1
ATOM 725 C CA . GLY A 1 95 ? -8.651 10.087 20.071 1.00 83.88 95 GLY A CA 1
ATOM 726 C C . GLY A 1 95 ? -8.318 10.882 21.344 1.00 83.88 95 GLY A C 1
ATOM 727 O O . GLY A 1 95 ? -9.226 11.282 22.073 1.00 83.88 95 GLY A O 1
ATOM 728 N N . GLY A 1 96 ? -7.036 11.157 21.599 1.00 89.19 96 GLY A N 1
ATOM 729 C CA . GLY A 1 96 ? -6.556 11.892 22.774 1.00 89.19 96 GLY A CA 1
ATOM 730 C C . GLY A 1 96 ? -6.173 10.980 23.944 1.00 89.19 96 GLY A C 1
ATOM 731 O O . GLY A 1 96 ? -6.572 9.822 24.006 1.00 89.19 96 GLY A O 1
ATOM 732 N N . VAL A 1 97 ? -5.399 11.514 24.896 1.00 88.44 97 VAL A N 1
ATOM 733 C CA . VAL A 1 97 ? -4.655 10.746 25.925 1.00 88.44 97 VAL A CA 1
ATOM 734 C C . VAL A 1 97 ? -5.513 9.742 26.713 1.00 88.44 97 VAL A C 1
ATOM 736 O O . VAL A 1 97 ? -5.037 8.666 27.061 1.00 88.44 97 VAL A O 1
ATOM 739 N N . ASN A 1 98 ? -6.790 10.057 26.952 1.00 91.62 98 ASN A N 1
ATOM 740 C CA . ASN A 1 98 ? -7.701 9.233 27.756 1.00 91.62 98 ASN A CA 1
ATOM 741 C C . ASN A 1 98 ? -8.754 8.473 26.928 1.00 91.62 98 ASN A C 1
ATOM 743 O O . ASN A 1 98 ? -9.701 7.939 27.506 1.00 91.62 98 ASN A O 1
ATOM 747 N N . ALA A 1 99 ? -8.631 8.427 25.598 1.00 92.62 99 ALA A N 1
ATOM 74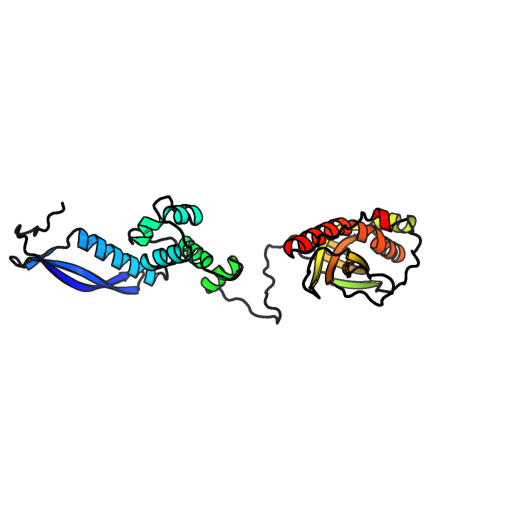8 C CA . ALA A 1 99 ? -9.640 7.840 24.714 1.00 92.62 99 ALA A CA 1
ATOM 749 C C . ALA A 1 99 ? -9.883 6.355 25.003 1.00 92.62 99 ALA A C 1
ATOM 751 O O . ALA A 1 99 ? -10.999 5.971 25.345 1.00 92.62 99 ALA A O 1
ATOM 752 N N . PHE A 1 100 ? -8.823 5.542 24.974 1.00 94.12 100 PHE A N 1
ATOM 753 C CA . PHE A 1 100 ? -8.911 4.097 25.213 1.00 94.12 100 PHE A CA 1
ATOM 754 C C . PHE A 1 100 ? -9.441 3.768 26.606 1.00 94.12 100 PHE A C 1
ATOM 756 O O . PHE A 1 100 ? -10.230 2.846 26.766 1.00 94.12 100 PHE A O 1
ATOM 763 N N . SER A 1 101 ? -9.104 4.586 27.603 1.00 94.06 101 SER A N 1
ATOM 764 C CA . SER A 1 101 ? -9.642 4.450 28.956 1.00 94.06 101 SER A CA 1
ATOM 765 C C . SER A 1 101 ? -11.171 4.621 28.991 1.00 94.06 101 SER A C 1
ATOM 767 O O . SER A 1 101 ? -11.866 3.854 29.653 1.00 94.06 101 SER A O 1
ATOM 769 N N . LYS A 1 102 ? -11.708 5.597 28.246 1.00 92.69 102 LYS A N 1
ATOM 770 C CA . LYS A 1 102 ? -13.157 5.841 28.130 1.00 92.69 102 LYS A CA 1
ATOM 771 C C . LYS A 1 102 ? -13.862 4.778 27.287 1.00 92.69 102 LYS A C 1
ATOM 773 O O . LYS A 1 102 ? -14.984 4.397 27.614 1.00 92.69 102 LYS A O 1
ATOM 778 N N . TYR A 1 103 ? -13.216 4.301 26.222 1.00 93.75 103 TYR A N 1
ATOM 779 C CA . TYR A 1 103 ? -13.748 3.235 25.372 1.00 93.75 103 TYR A CA 1
ATOM 780 C C . TYR A 1 103 ? -13.862 1.918 26.147 1.00 93.75 103 TYR A C 1
ATOM 782 O O . TYR A 1 103 ? -14.938 1.328 26.181 1.00 93.75 103 TYR A O 1
ATOM 790 N N . GLU A 1 104 ? -12.795 1.514 26.843 1.00 92.75 104 GLU A N 1
ATOM 791 C CA . GLU A 1 104 ? -12.747 0.275 27.634 1.00 92.75 104 GLU A CA 1
ATOM 792 C C . GLU A 1 104 ? -13.737 0.282 28.808 1.00 92.75 104 GLU A C 1
ATOM 794 O O . GLU A 1 104 ? -14.284 -0.763 29.145 1.00 92.75 104 GLU A O 1
ATOM 799 N N . ARG A 1 105 ? -14.015 1.450 29.407 1.00 89.94 105 ARG A N 1
ATOM 800 C CA . ARG A 1 105 ? -15.047 1.602 30.451 1.00 89.94 105 ARG A CA 1
ATOM 801 C C . ARG A 1 105 ? -16.472 1.745 29.917 1.00 89.94 105 ARG A C 1
ATOM 803 O O . ARG A 1 105 ? -17.399 1.874 30.709 1.00 89.94 105 ARG A O 1
ATOM 810 N N . GLY A 1 106 ? -16.657 1.793 28.600 1.00 85.56 106 GLY A N 1
ATOM 811 C CA . GLY A 1 106 ? -17.974 1.987 28.006 1.00 85.56 106 GLY A CA 1
ATOM 812 C C . GLY A 1 106 ? -18.570 3.381 28.233 1.00 85.56 106 GLY A C 1
ATOM 813 O O . GLY A 1 106 ? -19.778 3.545 28.123 1.00 85.56 106 GLY A O 1
ATOM 814 N N . GLU A 1 107 ? -17.759 4.402 28.524 1.00 86.75 107 GLU A N 1
ATOM 815 C CA . GLU A 1 107 ? -18.224 5.789 28.711 1.00 86.75 107 GLU A CA 1
ATOM 816 C C . GLU A 1 107 ? -18.509 6.489 27.376 1.00 86.75 107 GLU A C 1
ATOM 818 O O . GLU A 1 107 ? -19.386 7.344 27.289 1.00 86.75 107 GLU A O 1
ATOM 823 N N . VAL A 1 108 ? -17.755 6.135 26.330 1.00 89.75 108 VAL A N 1
ATOM 824 C CA . VAL A 1 108 ? -17.826 6.766 25.004 1.00 89.75 108 VAL A CA 1
ATOM 825 C C . VAL A 1 108 ? -17.800 5.701 23.915 1.00 89.75 108 VAL A C 1
ATOM 827 O O . VAL A 1 108 ? -16.972 4.793 23.959 1.00 89.75 108 VAL A O 1
ATOM 830 N N . ILE A 1 109 ? -18.676 5.824 22.918 1.00 89.81 109 ILE A N 1
ATOM 831 C CA . ILE A 1 109 ? -18.664 4.985 21.712 1.00 89.81 109 ILE A CA 1
ATOM 832 C C . ILE A 1 109 ? -17.636 5.554 20.724 1.00 89.81 109 ILE A C 1
ATOM 834 O O . ILE A 1 109 ? -17.590 6.761 20.483 1.00 89.81 109 ILE A O 1
ATOM 838 N N . GLN A 1 110 ? -16.775 4.694 20.189 1.00 92.12 110 GLN A N 1
ATOM 839 C CA . GLN A 1 110 ? -15.772 5.049 19.190 1.00 92.12 110 GLN A CA 1
ATOM 840 C C . GLN A 1 110 ? -16.414 5.368 17.833 1.00 92.12 110 GLN A C 1
ATOM 842 O O . GLN A 1 110 ? -17.498 4.886 17.516 1.00 92.12 110 GLN A O 1
ATOM 847 N N . SER A 1 111 ? -15.724 6.144 16.994 1.00 93.12 111 SER A N 1
ATOM 848 C CA . SER A 1 111 ? -16.164 6.347 15.611 1.00 93.12 111 SER A CA 1
ATOM 849 C C . SER A 1 111 ? -15.978 5.073 14.780 1.00 93.12 111 SER A C 1
ATOM 851 O O . SER A 1 111 ? -15.077 4.274 15.042 1.00 93.12 111 SER A O 1
ATOM 853 N N . GLU A 1 112 ? -16.767 4.911 13.715 1.00 91.25 112 GLU A N 1
ATOM 854 C CA . GLU A 1 112 ? -16.592 3.788 12.782 1.00 91.25 112 GLU A CA 1
ATOM 855 C C . GLU A 1 112 ? -15.179 3.721 12.187 1.00 91.25 112 GLU A C 1
ATOM 857 O O . GLU A 1 112 ? -14.656 2.639 11.933 1.00 91.25 112 GLU A O 1
ATOM 862 N N . GLY A 1 113 ? -14.558 4.879 11.937 1.00 92.25 113 GLY A N 1
ATOM 863 C CA . GLY A 1 113 ? -13.189 4.948 11.427 1.00 92.25 113 GLY A CA 1
ATOM 864 C C . GLY A 1 113 ? -12.182 4.370 12.419 1.00 92.25 113 GLY A C 1
ATOM 865 O O . GLY A 1 113 ? -11.312 3.598 12.024 1.00 92.25 113 GLY A O 1
ATOM 866 N N . MET A 1 114 ? -12.346 4.683 13.709 1.00 93.44 114 MET A N 1
ATOM 867 C CA . MET A 1 114 ? -11.517 4.125 14.779 1.00 93.44 114 MET A CA 1
ATOM 868 C C . MET A 1 114 ? -11.712 2.608 14.894 1.00 93.44 114 MET A C 1
ATOM 870 O O . MET A 1 114 ? -10.737 1.872 15.006 1.00 93.44 114 MET A O 1
ATOM 874 N N . ASP A 1 115 ? -12.954 2.124 14.802 1.00 94.12 115 ASP A N 1
ATOM 875 C CA . ASP A 1 115 ? -13.269 0.690 14.821 1.00 94.12 115 ASP A CA 1
ATOM 876 C C . ASP A 1 115 ? -12.584 -0.072 13.676 1.00 94.12 115 ASP A C 1
ATOM 878 O O . ASP A 1 115 ? -11.892 -1.069 13.895 1.00 94.12 115 ASP A O 1
ATOM 882 N N . LYS A 1 116 ? -12.710 0.454 12.452 1.00 93.38 116 LYS A N 1
ATOM 883 C CA . LYS A 1 116 ? -12.072 -0.094 11.249 1.00 93.38 116 LYS A CA 1
ATOM 884 C C . LYS A 1 116 ? -10.547 -0.108 11.389 1.00 93.38 116 LYS A C 1
ATOM 886 O O . LYS A 1 116 ? -9.930 -1.118 11.068 1.00 93.38 116 LYS A O 1
ATOM 891 N N . LEU A 1 117 ? -9.952 0.969 11.907 1.00 93.31 117 LEU A N 1
ATOM 892 C CA . LEU A 1 117 ? -8.506 1.077 12.114 1.00 93.31 117 LEU A CA 1
ATOM 893 C C . LEU A 1 117 ? -7.990 0.073 13.155 1.00 93.31 117 LEU A C 1
ATOM 895 O O . LEU A 1 117 ? -6.989 -0.595 12.909 1.00 93.31 117 LEU A O 1
ATOM 899 N N . MET A 1 118 ? -8.683 -0.065 14.290 1.00 93.69 118 MET A N 1
ATOM 900 C CA . MET A 1 118 ? -8.321 -1.037 15.325 1.00 93.69 118 MET A CA 1
ATOM 901 C C . MET A 1 118 ? -8.355 -2.467 14.777 1.00 93.69 118 MET A C 1
ATOM 903 O O . MET A 1 118 ? -7.421 -3.234 14.995 1.00 93.69 118 MET A O 1
ATOM 907 N N . ARG A 1 119 ? -9.398 -2.820 14.017 1.00 93.00 119 ARG A N 1
ATOM 908 C CA . ARG A 1 119 ? -9.512 -4.142 13.383 1.00 93.00 119 ARG A CA 1
ATOM 909 C C . ARG A 1 119 ? -8.445 -4.373 12.317 1.00 93.00 119 ARG A C 1
ATOM 911 O O . ARG A 1 119 ? -7.880 -5.458 12.278 1.00 93.00 119 ARG A O 1
ATOM 918 N N . LEU A 1 120 ? -8.147 -3.366 11.496 1.00 91.69 120 LEU A N 1
ATOM 919 C CA . LEU A 1 120 ? -7.092 -3.448 10.484 1.00 91.69 120 LEU A CA 1
ATOM 920 C C . LEU A 1 120 ? -5.718 -3.699 11.124 1.00 91.69 120 LEU A C 1
ATOM 922 O O . LEU A 1 120 ? -4.935 -4.480 10.597 1.00 91.69 120 LEU A O 1
ATOM 926 N N . ALA A 1 121 ? -5.443 -3.091 12.281 1.00 90.56 121 ALA A N 1
ATOM 927 C CA . ALA A 1 121 ? -4.192 -3.297 13.011 1.00 90.56 121 ALA A CA 1
ATOM 928 C C . ALA A 1 121 ? -4.023 -4.717 13.582 1.00 90.56 121 ALA A C 1
ATOM 930 O O . ALA A 1 121 ? -2.911 -5.088 13.945 1.00 90.56 121 ALA A O 1
ATOM 931 N N . LEU A 1 122 ? -5.099 -5.508 13.674 1.00 88.38 122 LEU A N 1
ATOM 932 C CA . LEU A 1 122 ? -5.029 -6.912 14.082 1.00 88.38 122 LEU A CA 1
ATOM 933 C C . LEU A 1 122 ? -4.723 -7.875 12.933 1.00 88.38 122 LEU A C 1
ATOM 935 O O . LEU A 1 122 ? -4.544 -9.065 13.203 1.00 88.38 122 LEU A O 1
ATOM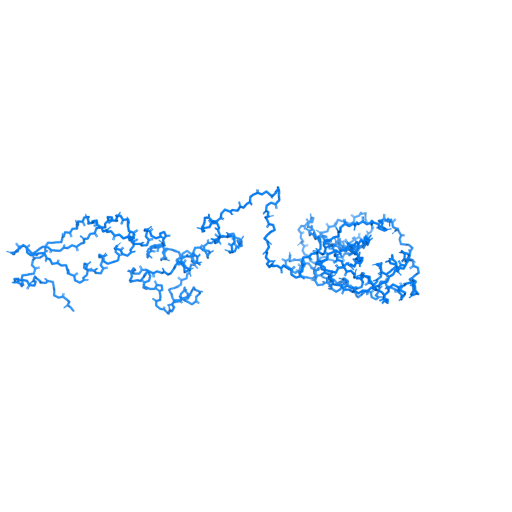 939 N N . GLU A 1 123 ? -4.706 -7.414 11.682 1.00 86.38 123 GLU A N 1
ATOM 940 C CA . GLU A 1 123 ? -4.453 -8.322 10.576 1.00 86.38 123 GLU A CA 1
ATOM 941 C C . GLU A 1 123 ? -2.980 -8.749 10.543 1.00 86.38 123 GLU A C 1
ATOM 943 O O . GLU A 1 123 ? -2.067 -7.933 10.445 1.00 86.38 123 GLU A O 1
ATOM 948 N N . GLU A 1 124 ? -2.757 -10.061 10.600 1.00 74.81 124 GLU A N 1
ATOM 949 C CA . GLU A 1 124 ? -1.420 -10.665 10.622 1.00 74.81 124 GLU A CA 1
ATOM 950 C C . GLU A 1 124 ? -0.801 -10.771 9.215 1.00 74.81 124 GLU A C 1
ATOM 952 O O . GLU A 1 124 ? 0.407 -10.959 9.070 1.00 74.81 124 GLU A O 1
ATOM 957 N N . LYS A 1 125 ? -1.615 -10.635 8.161 1.00 74.75 125 LYS A N 1
ATOM 958 C CA . LYS A 1 125 ? -1.186 -10.671 6.758 1.00 74.75 125 LYS A CA 1
ATOM 959 C C . LYS A 1 125 ? -1.082 -9.258 6.178 1.00 74.75 125 LYS A C 1
ATOM 961 O O . LYS A 1 125 ? -1.891 -8.398 6.519 1.00 74.75 125 LYS A O 1
ATOM 966 N N . PRO A 1 126 ? -0.151 -9.008 5.239 1.00 67.44 126 PRO A N 1
ATOM 967 C CA . PRO A 1 126 ? -0.116 -7.741 4.520 1.00 67.44 126 PRO A CA 1
ATOM 968 C C . PRO A 1 126 ? -1.399 -7.578 3.693 1.00 67.44 126 PRO A C 1
ATOM 970 O O . PRO A 1 126 ? -1.644 -8.338 2.755 1.00 67.44 126 PRO A O 1
ATOM 973 N N . VAL A 1 127 ? -2.215 -6.577 4.030 1.00 74.31 127 VAL A N 1
ATOM 974 C CA . VAL A 1 127 ? -3.454 -6.250 3.305 1.00 74.31 127 VAL A CA 1
ATOM 975 C C . VAL A 1 127 ? -3.364 -4.877 2.680 1.00 74.31 127 VAL A C 1
ATOM 977 O O . VAL A 1 127 ? -2.856 -3.924 3.267 1.00 74.31 127 VAL A O 1
ATOM 980 N N . ASN A 1 128 ? -3.968 -4.744 1.505 1.00 80.81 128 ASN A N 1
ATOM 981 C CA . ASN A 1 128 ? -4.307 -3.437 0.975 1.00 80.81 128 ASN A CA 1
ATOM 982 C C . ASN A 1 128 ? -5.460 -2.846 1.810 1.00 80.81 128 ASN A C 1
ATOM 984 O O . ASN A 1 128 ? -6.593 -3.324 1.727 1.00 80.81 128 ASN A O 1
ATOM 988 N N . ALA A 1 129 ? -5.170 -1.804 2.597 1.00 81.38 129 ALA A N 1
ATOM 989 C CA . ALA A 1 129 ? -6.134 -1.179 3.506 1.00 81.38 129 ALA A CA 1
ATOM 990 C C . ALA A 1 129 ? -7.427 -0.736 2.800 1.00 81.38 129 ALA A C 1
ATOM 992 O O . ALA A 1 129 ? -8.518 -0.913 3.335 1.00 81.38 129 ALA A O 1
ATOM 993 N N . TYR A 1 130 ? -7.329 -0.206 1.577 1.00 78.00 130 TYR A N 1
ATOM 994 C CA . TYR A 1 130 ? -8.498 0.228 0.815 1.00 78.00 130 TYR A CA 1
ATOM 995 C C . TYR A 1 130 ? -9.383 -0.952 0.392 1.00 78.00 130 TYR A C 1
ATOM 997 O O . TYR A 1 130 ? -10.603 -0.886 0.542 1.00 78.00 130 TYR A O 1
ATOM 1005 N N . ARG A 1 131 ? -8.779 -2.056 -0.069 1.00 75.00 131 ARG A N 1
ATOM 1006 C CA . ARG A 1 131 ? -9.515 -3.283 -0.413 1.00 75.00 131 ARG A CA 1
ATOM 1007 C C . ARG A 1 131 ? -10.230 -3.864 0.806 1.00 75.00 131 ARG A C 1
ATOM 1009 O O . ARG A 1 131 ? -11.428 -4.119 0.731 1.00 75.00 131 ARG A O 1
ATOM 1016 N N . TRP A 1 132 ? -9.522 -3.981 1.929 1.00 84.75 132 TRP A N 1
ATOM 1017 C CA . TRP A 1 132 ? -10.082 -4.469 3.193 1.00 84.75 132 TRP A CA 1
ATOM 1018 C C . TRP A 1 132 ? -11.281 -3.620 3.653 1.00 84.75 132 TRP A C 1
ATOM 1020 O O . TRP A 1 132 ? -12.329 -4.149 4.025 1.00 84.75 132 TRP A O 1
ATOM 1030 N N . LEU A 1 133 ? -11.172 -2.288 3.558 1.00 87.19 133 LEU A N 1
ATOM 1031 C CA . LEU A 1 133 ? -12.262 -1.367 3.898 1.00 87.19 133 LEU A CA 1
ATOM 1032 C C . LEU A 1 133 ? -13.465 -1.501 2.955 1.00 87.19 133 LEU A C 1
ATOM 1034 O O . LEU A 1 133 ? -14.604 -1.422 3.413 1.00 87.19 133 LEU A O 1
ATOM 1038 N N . ARG A 1 134 ? -13.229 -1.699 1.653 1.00 81.94 134 ARG A N 1
ATOM 1039 C CA . ARG A 1 134 ? -14.283 -1.842 0.639 1.00 81.94 134 ARG A CA 1
ATOM 1040 C C . ARG A 1 134 ? -15.071 -3.140 0.814 1.00 81.94 134 ARG A C 1
ATOM 1042 O O . ARG A 1 134 ? -16.299 -3.102 0.786 1.00 81.94 134 ARG A O 1
ATOM 1049 N N . GLU A 1 135 ? -14.373 -4.250 1.046 1.00 82.88 135 GLU A N 1
ATOM 1050 C CA . GLU A 1 135 ? -14.981 -5.550 1.357 1.00 82.88 135 GLU A CA 1
ATOM 1051 C C . GLU A 1 135 ? -15.856 -5.444 2.613 1.00 82.88 135 GLU A C 1
ATOM 1053 O O . GLU A 1 135 ? -17.021 -5.838 2.603 1.00 82.88 135 GLU A O 1
ATOM 1058 N N . ARG A 1 136 ? -15.342 -4.799 3.667 1.00 83.19 136 ARG A N 1
ATOM 1059 C CA . ARG A 1 136 ? -16.094 -4.561 4.906 1.00 83.19 136 ARG A CA 1
ATOM 1060 C C . ARG A 1 136 ? -17.295 -3.625 4.725 1.00 83.19 136 ARG A C 1
ATOM 1062 O O . ARG A 1 136 ? -18.261 -3.735 5.473 1.00 83.19 136 ARG A O 1
ATOM 1069 N N . ALA A 1 137 ? -17.250 -2.718 3.751 1.00 86.44 137 ALA A N 1
ATOM 1070 C CA . ALA A 1 137 ? -18.372 -1.851 3.392 1.00 86.44 137 ALA A CA 1
ATOM 1071 C C . ALA A 1 137 ? -19.438 -2.556 2.528 1.00 86.44 137 ALA A C 1
ATOM 1073 O O . ALA A 1 137 ? -20.425 -1.923 2.161 1.00 86.44 137 ALA A O 1
ATOM 1074 N N . GLY A 1 138 ? -19.252 -3.836 2.177 1.00 82.81 138 GLY A N 1
ATOM 1075 C CA . GLY A 1 138 ? -20.197 -4.596 1.353 1.00 82.81 138 GLY A CA 1
ATOM 1076 C C . GLY A 1 138 ? -20.231 -4.163 -0.116 1.00 82.81 138 GLY A C 1
ATOM 1077 O O . GLY A 1 138 ? -21.162 -4.505 -0.841 1.00 82.81 138 GLY A O 1
ATOM 1078 N N . LEU A 1 139 ? -19.232 -3.404 -0.575 1.00 79.75 139 LEU A N 1
ATOM 1079 C CA . LEU A 1 139 ? -19.148 -2.949 -1.960 1.00 79.75 139 LEU A CA 1
ATOM 1080 C C . LEU A 1 139 ? -18.513 -4.054 -2.812 1.00 79.75 139 LEU A C 1
ATOM 1082 O O . LEU A 1 139 ? -17.299 -4.262 -2.747 1.00 79.75 139 LEU A O 1
ATOM 1086 N N . SER A 1 140 ? -19.338 -4.744 -3.608 1.00 57.03 140 SER A N 1
ATOM 1087 C CA . SER A 1 140 ? -18.938 -5.897 -4.423 1.00 57.03 140 SER A CA 1
ATOM 1088 C C . SER A 1 140 ? -17.677 -5.626 -5.247 1.00 57.03 140 SER A C 1
ATOM 1090 O O . SER A 1 140 ? -17.529 -4.576 -5.886 1.00 57.03 140 SER A O 1
ATOM 1092 N N . ILE A 1 141 ? -16.769 -6.597 -5.228 1.00 52.81 141 ILE A N 1
ATOM 1093 C CA . ILE A 1 141 ? -15.639 -6.696 -6.149 1.00 52.81 141 ILE A CA 1
ATOM 1094 C C . ILE A 1 141 ? -16.217 -7.293 -7.430 1.00 52.81 141 ILE A C 1
ATOM 1096 O O . ILE A 1 141 ? -16.759 -8.400 -7.388 1.00 52.81 141 ILE A O 1
ATOM 1100 N N . ALA A 1 142 ? -16.175 -6.556 -8.541 1.00 47.19 142 ALA A N 1
ATOM 1101 C CA . ALA A 1 142 ? -16.474 -7.187 -9.817 1.00 47.19 142 ALA A CA 1
ATOM 1102 C C . ALA A 1 142 ? -15.384 -8.248 -10.033 1.00 47.19 142 ALA A C 1
ATOM 1104 O O . ALA A 1 142 ? -14.211 -8.057 -9.725 1.00 47.19 142 ALA A O 1
ATOM 1105 N N . THR A 1 143 ? -15.801 -9.464 -10.347 1.00 41.09 143 THR A N 1
ATOM 1106 C CA . THR A 1 143 ? -14.883 -10.595 -10.451 1.00 41.09 143 THR A CA 1
ATOM 1107 C C . THR A 1 143 ? -14.704 -10.872 -11.928 1.00 41.09 143 THR A C 1
ATOM 1109 O O . THR A 1 143 ? -15.710 -11.059 -12.597 1.00 41.09 143 THR A O 1
ATOM 1112 N N . GLU A 1 144 ? -13.457 -10.842 -12.406 1.00 35.47 144 GLU A N 1
ATOM 1113 C CA . GLU A 1 144 ? -12.848 -11.724 -13.424 1.00 35.47 144 GLU A CA 1
ATOM 1114 C C . GLU A 1 144 ? -11.590 -11.020 -13.964 1.00 35.47 144 GLU A C 1
ATOM 1116 O O . GLU A 1 144 ? -11.633 -9.914 -14.489 1.00 35.47 144 GLU A O 1
ATOM 1121 N N . ASN A 1 145 ? -10.388 -11.524 -13.678 1.00 36.25 145 ASN A N 1
ATOM 1122 C CA . ASN A 1 145 ? -9.796 -12.666 -14.380 1.00 36.25 145 ASN A CA 1
ATOM 1123 C C . ASN A 1 145 ? -8.874 -13.514 -13.471 1.00 36.25 145 ASN A C 1
ATOM 1125 O O . ASN A 1 145 ? -8.489 -13.089 -12.381 1.00 36.25 145 ASN A O 1
ATOM 1129 N N . ASN A 1 146 ? -8.468 -14.692 -13.969 1.00 39.19 146 ASN A N 1
ATOM 1130 C CA . ASN A 1 146 ? -7.704 -15.784 -13.321 1.00 39.19 146 ASN A CA 1
ATOM 1131 C C . ASN A 1 146 ? -6.331 -15.453 -12.668 1.00 39.19 146 ASN A C 1
ATOM 1133 O O . ASN A 1 146 ? -5.593 -16.368 -12.317 1.00 39.19 146 ASN A O 1
ATOM 1137 N N . TYR A 1 147 ? -5.983 -14.181 -12.457 1.00 37.59 147 TYR A N 1
ATOM 1138 C CA . TYR A 1 147 ? -4.778 -13.738 -11.738 1.00 37.59 147 TYR A CA 1
ATOM 1139 C C . TYR A 1 147 ? -5.070 -12.647 -10.686 1.00 37.59 147 TYR A C 1
ATOM 1141 O O . TYR A 1 147 ? -4.308 -11.700 -10.527 1.00 37.59 147 TYR A O 1
ATOM 1149 N N . GLY A 1 148 ? -6.166 -12.771 -9.931 1.00 39.75 148 GLY A N 1
ATOM 1150 C CA . GLY A 1 148 ? -6.234 -12.250 -8.555 1.00 39.75 148 GLY A CA 1
ATOM 1151 C C . GLY A 1 148 ? -6.088 -10.734 -8.331 1.00 39.75 148 GLY A C 1
ATOM 1152 O O . GLY A 1 148 ? -5.808 -10.325 -7.202 1.00 39.75 148 GLY A O 1
ATOM 1153 N N . GLY A 1 149 ? -6.324 -9.888 -9.333 1.00 33.66 149 GLY A N 1
ATOM 1154 C CA . GLY A 1 149 ? -6.404 -8.440 -9.150 1.00 33.66 149 GLY A CA 1
ATOM 1155 C C . GLY A 1 149 ? -7.187 -7.764 -10.268 1.00 33.66 149 GLY A C 1
ATOM 1156 O O . GLY A 1 149 ? -6.799 -7.847 -11.429 1.00 33.66 149 GLY A O 1
ATOM 1157 N N . GLU A 1 150 ? -8.270 -7.066 -9.924 1.00 38.59 150 GLU A N 1
ATOM 1158 C CA . GLU A 1 150 ? -8.793 -6.027 -10.810 1.00 38.59 150 GLU A CA 1
ATOM 1159 C C . GLU A 1 150 ? -7.771 -4.886 -10.867 1.00 38.59 150 GLU A C 1
ATOM 1161 O O . GLU A 1 150 ? -7.272 -4.434 -9.828 1.00 38.59 150 GLU A O 1
ATOM 1166 N N . ILE A 1 151 ? -7.486 -4.387 -12.072 1.00 35.94 151 ILE A N 1
ATOM 1167 C CA . ILE A 1 151 ? -6.895 -3.061 -12.238 1.00 35.94 151 ILE A CA 1
ATOM 1168 C C . ILE A 1 151 ? -7.919 -2.082 -11.677 1.00 35.94 151 ILE A C 1
ATOM 1170 O O . ILE A 1 151 ? -8.881 -1.695 -12.336 1.00 35.94 151 ILE A O 1
ATOM 1174 N N . PHE A 1 152 ? -7.712 -1.669 -10.433 1.00 35.50 152 PHE A N 1
ATOM 1175 C CA . PHE A 1 152 ? -8.319 -0.443 -9.970 1.00 35.50 152 PHE A CA 1
ATOM 1176 C C . PHE A 1 152 ? -7.833 0.671 -10.897 1.00 35.50 152 PHE A C 1
ATOM 1178 O O . PHE A 1 152 ? -6.627 0.839 -11.090 1.00 35.50 152 PHE A O 1
ATOM 1185 N N . HIS A 1 153 ? -8.768 1.473 -11.408 1.00 37.78 153 HIS A N 1
ATOM 1186 C CA . HIS A 1 153 ? -8.519 2.858 -11.807 1.00 37.78 153 HIS A CA 1
ATOM 1187 C C . HIS A 1 153 ? -8.060 3.656 -10.567 1.00 37.78 153 HIS A C 1
ATOM 1189 O O . HIS A 1 153 ? -8.740 4.555 -10.074 1.00 37.78 153 HIS A O 1
ATOM 1195 N N . LEU A 1 154 ? -6.914 3.281 -9.996 1.00 34.72 154 LEU A N 1
ATOM 1196 C CA . LEU A 1 154 ? -6.153 4.096 -9.074 1.00 34.72 154 LEU A CA 1
ATOM 1197 C C . LEU A 1 154 ? -5.698 5.279 -9.913 1.00 34.72 154 LEU A C 1
ATOM 1199 O O . LEU A 1 154 ? -4.764 5.173 -10.703 1.00 34.72 154 LEU A O 1
ATOM 1203 N N . PHE A 1 155 ? -6.423 6.383 -9.746 1.00 31.36 155 PHE A N 1
ATOM 1204 C CA . PHE A 1 155 ? -6.342 7.591 -10.554 1.00 31.36 155 PHE A CA 1
ATOM 1205 C C . PHE A 1 155 ? -6.917 7.391 -11.971 1.00 31.36 155 PHE A C 1
ATOM 1207 O O . PHE A 1 155 ? -6.753 6.353 -12.611 1.00 31.36 155 PHE A O 1
ATOM 1214 N N . LYS A 1 156 ? -7.547 8.431 -12.534 1.00 32.75 156 LYS A N 1
ATOM 1215 C CA . LYS A 1 156 ? -7.408 8.689 -13.977 1.00 32.75 156 LYS A CA 1
ATOM 1216 C C . LYS A 1 156 ? -5.901 8.830 -14.199 1.00 32.75 156 LYS A C 1
ATOM 1218 O O . LYS A 1 156 ? -5.339 9.903 -13.992 1.00 32.75 156 LYS A O 1
ATOM 1223 N N . ALA A 1 157 ? -5.226 7.704 -14.400 1.00 34.97 157 ALA A N 1
ATOM 1224 C CA . ALA A 1 157 ? -3.790 7.621 -14.296 1.00 34.97 157 ALA A CA 1
ATOM 1225 C C . ALA A 1 157 ? -3.206 8.356 -15.492 1.00 34.97 157 ALA A C 1
ATOM 1227 O O . ALA A 1 157 ? -3.204 7.850 -16.608 1.00 34.97 157 ALA A O 1
ATOM 1228 N N . LYS A 1 158 ? -2.632 9.526 -15.226 1.00 35.81 158 LYS A N 1
ATOM 1229 C CA . LYS A 1 158 ? -1.748 10.275 -16.130 1.00 35.81 158 LYS A CA 1
ATOM 1230 C C . LYS A 1 158 ? -0.520 9.457 -16.599 1.00 35.81 158 LYS A C 1
ATOM 1232 O O . LYS A 1 158 ? 0.337 9.983 -17.294 1.00 35.81 158 LYS A O 1
ATOM 1237 N N . TYR A 1 159 ? -0.422 8.200 -16.164 1.00 38.34 159 TYR A N 1
ATOM 1238 C CA . TYR A 1 159 ? 0.708 7.286 -16.275 1.00 38.34 159 TYR A CA 1
ATOM 1239 C C . TYR A 1 159 ? 0.304 5.910 -16.828 1.00 38.34 159 TYR A C 1
ATOM 1241 O O . TYR A 1 159 ? 1.123 4.993 -16.801 1.00 38.34 159 TYR A O 1
ATOM 1249 N N . LEU A 1 160 ? -0.943 5.729 -17.291 1.00 43.84 160 LEU A N 1
ATOM 1250 C CA . LEU A 1 160 ? -1.320 4.492 -17.977 1.00 43.84 160 LEU A CA 1
ATOM 1251 C C . LEU A 1 160 ? -0.493 4.389 -19.274 1.00 43.84 160 LEU A C 1
ATOM 1253 O O . LEU A 1 160 ? -0.363 5.401 -19.969 1.00 43.84 160 LEU A O 1
ATOM 1257 N N . PRO A 1 161 ? 0.095 3.224 -19.609 1.00 52.84 161 PRO A N 1
ATOM 1258 C CA . PRO A 1 161 ? 0.812 3.068 -20.868 1.00 52.84 161 PRO A CA 1
ATOM 1259 C C . PRO A 1 161 ? -0.106 3.436 -22.035 1.00 52.84 161 PRO A C 1
ATOM 1261 O O . PRO A 1 161 ? -1.258 3.001 -22.089 1.00 52.84 161 PRO A O 1
ATOM 1264 N N . LEU A 1 162 ? 0.409 4.250 -22.960 1.00 56.56 162 LEU A N 1
ATOM 1265 C CA . LEU A 1 162 ? -0.354 4.712 -24.117 1.00 56.56 162 LEU A CA 1
ATOM 1266 C C . LEU A 1 162 ? -0.849 3.502 -24.918 1.00 56.56 162 LEU A C 1
ATOM 1268 O O . LEU A 1 162 ? -0.066 2.598 -25.246 1.00 56.56 162 LEU A O 1
ATOM 1272 N N . LYS A 1 163 ? -2.155 3.466 -25.191 1.00 64.62 163 LYS A N 1
ATOM 1273 C CA . LYS A 1 163 ? -2.777 2.392 -25.963 1.00 64.62 163 LYS A CA 1
ATOM 1274 C C . LYS A 1 163 ? -2.516 2.655 -27.443 1.00 64.62 163 LYS A C 1
ATOM 1276 O O . LYS A 1 163 ? -2.903 3.698 -27.953 1.00 64.62 163 LYS A O 1
ATOM 1281 N N . MET A 1 164 ? -1.846 1.715 -28.100 1.00 62.75 164 MET A N 1
ATOM 1282 C CA . MET A 1 164 ? -1.620 1.760 -29.543 1.00 62.75 164 MET A CA 1
ATOM 1283 C C . MET A 1 164 ? -2.827 1.125 -30.237 1.00 62.75 164 MET A C 1
ATOM 1285 O O . MET A 1 164 ? -3.277 0.057 -29.813 1.00 62.75 164 MET A O 1
ATOM 1289 N N . GLU A 1 165 ? -3.368 1.783 -31.258 1.00 56.78 165 GLU A N 1
ATOM 1290 C CA . GLU A 1 165 ? -4.495 1.259 -32.045 1.00 56.78 165 GLU A CA 1
ATOM 1291 C C . GLU A 1 165 ? -4.033 0.269 -33.115 1.00 56.78 165 GLU A C 1
ATOM 1293 O O . GLU A 1 165 ? -4.698 -0.732 -33.380 1.00 56.78 165 GLU A O 1
ATOM 1298 N N . SER A 1 166 ? -2.847 0.514 -33.665 1.00 55.12 166 SER A N 1
ATOM 1299 C CA . SER A 1 166 ? -2.127 -0.354 -34.590 1.00 55.12 166 SER A CA 1
ATOM 1300 C C . SER A 1 166 ? -0.707 -0.553 -34.062 1.00 55.12 166 SER A C 1
ATOM 1302 O O . SER A 1 166 ? -0.137 0.353 -33.456 1.00 55.12 166 SER A O 1
ATOM 1304 N N . ALA A 1 167 ? -0.135 -1.746 -34.220 1.00 59.97 167 ALA A N 1
ATOM 1305 C CA . ALA A 1 167 ? 1.211 -2.049 -33.741 1.00 59.97 167 ALA A CA 1
ATOM 1306 C C . ALA A 1 167 ? 1.936 -2.940 -34.748 1.00 59.97 167 ALA A C 1
ATOM 1308 O O . ALA A 1 167 ? 1.536 -4.081 -34.968 1.00 59.97 167 ALA A O 1
ATOM 1309 N N . ASN A 1 168 ? 3.022 -2.422 -35.317 1.00 66.94 168 ASN A N 1
ATOM 1310 C CA . ASN A 1 168 ? 3.923 -3.176 -36.177 1.00 66.94 168 ASN A CA 1
ATOM 1311 C C . ASN A 1 168 ? 5.225 -3.443 -35.412 1.00 66.94 168 ASN A C 1
ATOM 1313 O O . ASN A 1 168 ? 5.893 -2.514 -34.947 1.00 66.94 168 ASN A O 1
ATOM 1317 N N . GLU A 1 169 ? 5.588 -4.719 -35.256 1.00 59.84 169 GLU A N 1
ATOM 1318 C CA . GLU A 1 169 ? 6.902 -5.094 -34.725 1.00 59.84 169 GLU A CA 1
ATOM 1319 C C . GLU A 1 169 ? 7.974 -4.777 -35.771 1.00 59.84 169 GLU A C 1
ATOM 1321 O O . GLU A 1 169 ? 7.893 -5.252 -36.901 1.00 59.84 169 GLU A O 1
ATOM 1326 N N . ILE A 1 170 ? 8.980 -3.979 -35.399 1.00 59.38 170 ILE A N 1
ATOM 1327 C CA . ILE A 1 170 ? 10.040 -3.572 -36.338 1.00 59.38 170 ILE A CA 1
ATOM 1328 C C . ILE A 1 170 ? 11.244 -4.514 -36.241 1.00 59.38 170 ILE A C 1
ATOM 1330 O O . ILE A 1 170 ? 11.908 -4.780 -37.238 1.00 59.38 170 ILE A O 1
ATOM 1334 N N . PHE A 1 171 ? 11.540 -5.048 -35.052 1.00 68.25 171 PHE A N 1
ATOM 1335 C CA . PHE A 1 171 ? 12.677 -5.950 -34.869 1.00 68.25 171 PHE A CA 1
ATOM 1336 C C . PHE A 1 171 ? 12.476 -6.927 -33.708 1.00 68.25 171 PHE A C 1
ATOM 1338 O O . PHE A 1 171 ? 11.963 -6.564 -32.648 1.00 68.25 171 PHE A O 1
ATOM 1345 N N . GLN A 1 172 ? 12.934 -8.170 -33.902 1.00 45.09 172 GLN A N 1
ATOM 1346 C CA . GLN A 1 172 ? 12.927 -9.242 -32.905 1.00 45.09 172 GLN A CA 1
ATOM 1347 C C . GLN A 1 172 ? 14.319 -9.882 -32.756 1.00 45.09 172 GLN A C 1
ATOM 1349 O O . GLN A 1 172 ? 15.152 -9.872 -33.660 1.00 45.09 172 GLN A O 1
ATOM 1354 N N . LYS A 1 173 ? 14.549 -10.440 -31.567 1.00 41.19 173 LYS A N 1
ATOM 1355 C CA . LYS A 1 173 ? 15.796 -11.012 -31.037 1.00 41.19 173 LYS A CA 1
ATOM 1356 C C . LYS A 1 173 ? 16.544 -11.911 -32.043 1.00 41.19 173 LYS A C 1
ATOM 1358 O O . LYS A 1 173 ? 16.086 -13.011 -32.340 1.00 41.19 173 LYS A O 1
ATOM 1363 N N . LYS A 1 174 ? 17.772 -11.539 -32.429 1.00 37.09 174 LYS A N 1
ATOM 1364 C CA . LYS A 1 174 ? 18.795 -12.503 -32.875 1.00 37.09 174 LYS A CA 1
ATOM 1365 C C . LYS A 1 174 ? 19.799 -12.663 -31.735 1.00 37.09 174 LYS A C 1
ATOM 1367 O O . LYS A 1 174 ? 20.429 -11.695 -31.322 1.00 37.09 174 LYS A O 1
ATOM 1372 N N . ARG A 1 175 ? 19.907 -13.870 -31.164 1.00 33.03 175 ARG A N 1
ATOM 1373 C CA . ARG A 1 175 ? 21.009 -14.220 -30.250 1.00 33.03 175 ARG A CA 1
ATOM 1374 C C . ARG A 1 175 ? 22.312 -14.019 -31.026 1.00 33.03 175 ARG A C 1
ATOM 1376 O O . ARG A 1 175 ? 22.631 -14.850 -31.870 1.00 33.03 175 ARG A O 1
ATOM 1383 N N . MET A 1 176 ? 23.029 -12.934 -30.765 1.00 28.14 176 MET A N 1
ATOM 1384 C CA . MET A 1 176 ? 24.373 -12.735 -31.290 1.00 28.14 176 MET A CA 1
ATOM 1385 C C . MET A 1 176 ? 25.364 -13.033 -30.169 1.00 28.14 176 MET A C 1
ATOM 1387 O O . MET A 1 176 ? 25.358 -12.390 -29.120 1.00 28.14 176 MET A O 1
ATOM 1391 N N . ILE A 1 177 ? 26.167 -14.074 -30.392 1.00 30.25 177 ILE A N 1
ATOM 1392 C CA . ILE A 1 177 ? 27.493 -14.184 -29.789 1.00 30.25 177 ILE A CA 1
ATOM 1393 C C . ILE A 1 177 ? 28.244 -12.922 -30.224 1.00 30.25 177 ILE A C 1
ATOM 1395 O O . ILE A 1 177 ? 28.095 -12.484 -31.362 1.00 30.25 177 ILE A O 1
ATOM 1399 N N . ILE A 1 178 ? 28.940 -12.313 -29.272 1.00 33.84 178 ILE A N 1
ATOM 1400 C CA . ILE A 1 178 ? 29.554 -10.987 -29.328 1.00 33.84 178 ILE A CA 1
ATOM 1401 C C . ILE A 1 178 ? 30.420 -10.826 -30.593 1.00 33.84 178 ILE A C 1
ATOM 1403 O O . ILE A 1 178 ? 31.584 -11.205 -30.605 1.00 33.84 178 ILE A O 1
ATOM 1407 N N . GLU A 1 179 ? 29.859 -10.221 -31.636 1.00 28.97 179 GLU A N 1
ATOM 1408 C CA . GLU A 1 179 ? 30.561 -9.254 -32.478 1.00 28.97 179 GLU A CA 1
ATOM 1409 C C . GLU A 1 179 ? 29.921 -7.914 -32.132 1.00 28.97 179 GLU A C 1
ATOM 1411 O O . GLU A 1 179 ? 28.724 -7.729 -32.345 1.00 28.97 179 GLU A O 1
ATOM 1416 N N . ILE A 1 180 ? 30.682 -7.027 -31.489 1.00 39.25 180 ILE A N 1
ATOM 1417 C CA . ILE A 1 180 ? 30.230 -5.685 -31.115 1.00 39.25 180 ILE A CA 1
ATOM 1418 C C . ILE A 1 180 ? 29.957 -4.939 -32.430 1.00 39.25 180 ILE A C 1
ATOM 1420 O O . ILE A 1 180 ? 30.916 -4.656 -33.152 1.00 39.25 180 ILE A O 1
ATOM 1424 N N . PRO A 1 181 ? 28.695 -4.632 -32.789 1.00 46.31 181 PRO A N 1
ATOM 1425 C CA . PRO A 1 181 ? 28.433 -3.803 -33.953 1.00 46.31 181 PRO A CA 1
ATOM 1426 C C . PRO A 1 181 ? 29.044 -2.430 -33.677 1.00 46.31 181 PRO A C 1
ATOM 1428 O O . PRO A 1 181 ? 28.885 -1.876 -32.585 1.00 46.31 181 PRO A O 1
ATOM 1431 N N . ILE A 1 182 ? 29.792 -1.904 -34.643 1.00 57.31 182 ILE A N 1
ATOM 1432 C CA . ILE A 1 182 ? 30.369 -0.565 -34.552 1.00 57.31 182 ILE A CA 1
ATOM 1433 C C . ILE A 1 182 ? 29.200 0.419 -34.434 1.00 57.31 182 ILE A C 1
ATOM 1435 O O . ILE A 1 182 ? 28.388 0.512 -35.348 1.00 57.31 182 ILE A O 1
ATOM 1439 N N . MET A 1 183 ? 29.124 1.125 -33.303 1.00 65.56 183 MET A N 1
ATOM 1440 C CA . MET A 1 183 ? 28.071 2.099 -33.008 1.00 65.56 183 MET A CA 1
ATOM 1441 C C . MET A 1 183 ? 28.008 3.177 -34.099 1.00 65.56 183 MET A C 1
ATOM 1443 O O . MET A 1 183 ? 28.945 3.974 -34.241 1.00 65.56 183 MET A O 1
ATOM 1447 N N . ASP A 1 184 ? 26.885 3.260 -34.814 1.00 74.81 184 ASP A N 1
ATOM 1448 C CA . ASP A 1 184 ? 26.691 4.280 -35.845 1.00 74.81 184 ASP A CA 1
ATOM 1449 C C . ASP A 1 184 ? 26.116 5.571 -35.241 1.00 74.81 184 ASP A C 1
ATOM 1451 O O . ASP A 1 184 ? 24.906 5.789 -35.113 1.00 74.81 184 ASP A O 1
ATOM 1455 N N . LYS A 1 185 ? 27.027 6.478 -34.873 1.00 76.75 185 LYS A N 1
ATOM 1456 C CA . LYS A 1 185 ? 26.686 7.787 -34.296 1.00 76.75 185 LYS A CA 1
ATOM 1457 C C . LYS A 1 185 ? 25.828 8.655 -35.227 1.00 76.75 185 LYS A C 1
ATOM 1459 O O . LYS A 1 185 ? 25.133 9.544 -34.729 1.00 76.75 185 LYS A O 1
ATOM 1464 N N . VAL A 1 186 ? 25.877 8.444 -36.545 1.00 78.81 186 VAL A N 1
ATOM 1465 C CA . VAL A 1 186 ? 25.117 9.244 -37.517 1.00 78.81 186 VAL A CA 1
ATOM 1466 C C . VAL A 1 186 ? 23.648 8.844 -37.476 1.00 78.81 186 VAL A C 1
ATOM 1468 O O . VAL A 1 186 ? 22.792 9.714 -37.306 1.00 78.81 186 VAL A O 1
ATOM 1471 N N . LEU A 1 187 ? 23.369 7.541 -37.528 1.00 79.19 187 LEU A N 1
ATOM 1472 C CA . LEU A 1 187 ? 22.013 6.993 -37.438 1.00 79.19 187 LEU A CA 1
ATOM 1473 C C . LEU A 1 187 ? 21.349 7.322 -36.093 1.00 79.19 187 LEU A C 1
ATOM 1475 O O . LEU A 1 187 ? 20.203 7.772 -36.049 1.00 79.19 187 LEU A O 1
ATOM 1479 N N . ILE A 1 188 ? 22.098 7.208 -34.991 1.00 79.31 188 ILE A N 1
ATOM 1480 C CA . ILE A 1 188 ? 21.611 7.584 -33.655 1.00 79.31 188 ILE A CA 1
ATOM 1481 C C . ILE A 1 188 ? 21.232 9.069 -33.599 1.00 79.31 188 ILE A C 1
ATOM 1483 O O . ILE A 1 188 ? 20.180 9.423 -33.067 1.00 79.31 188 ILE A O 1
ATOM 1487 N N . SER A 1 189 ? 22.085 9.948 -34.137 1.00 77.25 189 SER A N 1
ATOM 1488 C CA . SER A 1 189 ? 21.851 11.398 -34.143 1.00 77.25 189 SER A CA 1
ATOM 1489 C C . SER A 1 189 ? 20.654 11.786 -35.013 1.00 77.25 189 SER A C 1
ATOM 1491 O O . SER A 1 189 ? 19.917 12.709 -34.668 1.00 77.25 189 SER A O 1
ATOM 1493 N N . GLN A 1 190 ? 20.425 11.072 -36.118 1.00 80.81 190 GLN A N 1
ATOM 1494 C CA . GLN A 1 190 ? 19.240 11.253 -36.957 1.00 80.81 190 GLN A CA 1
ATOM 1495 C C . GLN A 1 190 ? 17.962 10.902 -36.190 1.00 80.81 190 GLN A C 1
ATOM 1497 O O . GLN A 1 190 ? 17.071 11.742 -36.108 1.00 80.81 190 GLN A O 1
ATOM 1502 N N . ALA A 1 191 ? 17.896 9.731 -35.551 1.00 78.31 191 ALA A N 1
ATOM 1503 C CA . ALA A 1 191 ? 16.723 9.328 -34.773 1.00 78.31 191 ALA A CA 1
ATOM 1504 C C . ALA A 1 191 ? 16.491 10.215 -33.536 1.00 78.31 191 ALA A C 1
ATOM 1506 O O . ALA A 1 191 ? 15.365 10.626 -33.260 1.00 78.31 191 ALA A O 1
ATOM 1507 N N . ALA A 1 192 ? 17.552 10.574 -32.804 1.00 80.81 192 ALA A N 1
ATOM 1508 C CA . ALA A 1 192 ? 17.452 11.354 -31.568 1.00 80.81 192 ALA A CA 1
ATOM 1509 C C . ALA A 1 192 ? 16.841 12.753 -31.760 1.00 80.81 192 ALA A C 1
ATOM 1511 O O . ALA A 1 192 ? 16.286 13.306 -30.813 1.00 80.81 192 ALA A O 1
ATOM 1512 N N . LYS A 1 193 ? 16.926 13.328 -32.967 1.00 84.94 193 LYS A N 1
ATOM 1513 C CA . LYS A 1 193 ? 16.319 14.631 -33.286 1.00 84.94 193 LYS A CA 1
ATOM 1514 C C . LYS A 1 193 ? 14.793 14.592 -33.304 1.00 84.94 193 LYS A C 1
ATOM 1516 O O . LYS A 1 193 ? 14.171 15.598 -32.977 1.00 84.94 193 LYS A O 1
ATOM 1521 N N . TYR A 1 194 ? 14.214 13.452 -33.674 1.00 87.00 194 TYR A N 1
ATOM 1522 C CA . TYR A 1 194 ? 12.776 13.305 -33.917 1.00 87.00 194 TYR A CA 1
ATOM 1523 C C . TYR A 1 194 ? 12.062 12.463 -32.854 1.00 87.00 194 TYR A C 1
ATOM 1525 O O . TYR A 1 194 ? 10.847 12.291 -32.915 1.00 87.00 194 TYR A O 1
ATOM 1533 N N . LEU A 1 195 ? 12.805 11.941 -31.873 1.00 88.00 195 LEU A N 1
ATOM 1534 C CA . LEU A 1 195 ? 12.276 11.123 -30.789 1.00 88.00 195 LEU A CA 1
ATOM 1535 C C . LEU A 1 195 ? 12.206 11.915 -29.489 1.00 88.00 195 LEU A C 1
ATOM 1537 O O . LEU A 1 195 ? 13.221 12.328 -28.924 1.00 88.00 195 LEU A O 1
ATOM 1541 N N . LYS A 1 196 ? 10.995 12.052 -28.951 1.00 89.12 196 LYS A N 1
ATOM 1542 C CA . LYS A 1 196 ? 10.758 12.677 -27.651 1.00 89.12 196 LYS A CA 1
ATOM 1543 C C . LYS A 1 196 ? 10.369 11.631 -26.617 1.00 89.12 196 LYS A C 1
ATOM 1545 O O . LYS A 1 196 ? 9.316 11.010 -26.721 1.00 89.12 196 LYS A O 1
ATOM 1550 N N . LEU A 1 197 ? 11.197 11.467 -25.585 1.00 89.94 197 LEU A N 1
ATOM 1551 C CA . LEU A 1 197 ? 10.906 10.560 -24.474 1.00 89.94 197 LEU A CA 1
ATOM 1552 C C . LEU A 1 197 ? 9.620 10.989 -23.749 1.00 89.94 197 LEU A C 1
ATOM 1554 O O . LEU A 1 197 ? 9.515 12.123 -23.279 1.00 89.94 197 LEU A O 1
ATOM 1558 N N . LYS A 1 198 ? 8.654 10.075 -23.645 1.00 87.50 198 LYS A N 1
ATOM 1559 C CA . LYS A 1 198 ? 7.394 10.277 -22.918 1.00 87.50 198 LYS A CA 1
ATOM 1560 C C . LYS A 1 198 ? 7.421 9.635 -21.549 1.00 87.50 198 LYS A C 1
ATOM 1562 O O . LYS A 1 198 ? 7.056 10.279 -20.569 1.00 87.50 198 LYS A O 1
ATOM 1567 N N . ASN A 1 199 ? 7.803 8.362 -21.495 1.00 86.75 199 ASN A N 1
ATOM 1568 C CA . ASN A 1 199 ? 7.696 7.579 -20.277 1.00 86.75 199 ASN A CA 1
ATOM 1569 C C . ASN A 1 199 ? 8.716 6.436 -20.243 1.00 86.75 199 ASN A C 1
ATOM 1571 O O . ASN A 1 199 ? 9.096 5.903 -21.285 1.00 86.75 199 ASN A O 1
ATOM 1575 N N . ILE A 1 200 ? 9.119 6.052 -19.034 1.00 90.06 200 ILE A N 1
ATOM 1576 C CA . ILE A 1 200 ? 9.910 4.855 -18.740 1.00 90.06 200 ILE A CA 1
ATOM 1577 C C . ILE A 1 200 ? 9.162 4.107 -17.643 1.00 90.06 200 ILE A C 1
ATOM 1579 O O . ILE A 1 200 ? 8.889 4.661 -16.581 1.00 90.06 200 ILE A O 1
ATOM 1583 N N . THR A 1 201 ? 8.825 2.849 -17.896 1.00 87.88 201 THR A N 1
ATOM 1584 C CA . THR A 1 201 ? 8.016 2.023 -16.995 1.00 87.88 201 THR A CA 1
ATOM 1585 C C . THR A 1 201 ? 8.640 0.647 -16.830 1.00 87.88 201 THR A C 1
ATOM 1587 O O . THR A 1 201 ? 9.205 0.092 -17.771 1.00 87.88 201 THR A O 1
ATOM 1590 N N . LEU A 1 202 ? 8.557 0.088 -15.622 1.00 88.88 202 LEU A N 1
ATOM 1591 C CA . LEU A 1 202 ? 8.892 -1.313 -15.391 1.00 88.88 202 LEU A CA 1
ATOM 1592 C C . LEU A 1 202 ? 7.719 -2.164 -15.892 1.00 88.88 202 LEU A C 1
ATOM 1594 O O . LEU A 1 202 ? 6.622 -2.070 -15.347 1.00 88.88 202 LEU A O 1
ATOM 1598 N N . PHE A 1 203 ? 7.947 -2.944 -16.945 1.00 84.25 203 PHE A N 1
ATOM 1599 C CA . PHE A 1 203 ? 6.922 -3.749 -17.607 1.00 84.25 203 PHE A CA 1
ATOM 1600 C C . PHE A 1 203 ? 6.801 -5.145 -16.990 1.00 84.25 203 PHE A C 1
ATOM 1602 O O . PHE A 1 203 ? 5.703 -5.608 -16.699 1.00 84.25 203 PHE A O 1
ATOM 1609 N N . GLU A 1 204 ? 7.935 -5.800 -16.753 1.00 83.38 204 GLU A N 1
ATOM 1610 C CA . GLU A 1 204 ? 8.008 -7.120 -16.126 1.00 83.38 204 GLU A CA 1
ATOM 1611 C C . GLU A 1 204 ? 9.248 -7.181 -15.235 1.00 83.38 204 GLU A C 1
ATOM 1613 O O . GLU A 1 204 ? 10.267 -6.559 -15.540 1.00 83.38 204 GLU A O 1
ATOM 1618 N N . CYS A 1 205 ? 9.194 -7.941 -14.144 1.00 89.44 205 CYS A N 1
ATOM 1619 C CA . CYS A 1 205 ? 10.385 -8.270 -13.375 1.00 89.44 205 CYS A CA 1
ATOM 1620 C C . CYS A 1 205 ? 10.297 -9.657 -12.747 1.00 89.44 205 CYS A C 1
ATOM 1622 O O . CYS A 1 205 ? 9.215 -10.140 -12.415 1.00 89.44 205 CYS A O 1
ATOM 1624 N N . ASN A 1 206 ? 11.457 -10.270 -12.536 1.00 86.38 206 ASN A N 1
ATOM 1625 C CA . ASN A 1 206 ? 11.584 -11.589 -11.944 1.00 86.38 206 ASN A CA 1
ATOM 1626 C C . ASN A 1 206 ? 12.816 -11.651 -11.038 1.00 86.38 206 ASN A C 1
ATOM 1628 O O . ASN A 1 206 ? 13.917 -11.297 -11.457 1.00 86.38 206 ASN A O 1
ATOM 1632 N N . LEU A 1 207 ? 12.638 -12.143 -9.814 1.00 88.81 207 LEU A N 1
ATOM 1633 C CA . LEU A 1 207 ? 13.728 -12.524 -8.923 1.00 88.81 207 LEU A CA 1
ATOM 1634 C C . LEU A 1 207 ? 13.633 -14.028 -8.675 1.00 88.81 207 LEU A C 1
ATOM 1636 O O . LEU A 1 207 ? 12.639 -14.513 -8.137 1.00 88.81 207 LEU A O 1
ATOM 1640 N N . LYS A 1 208 ? 14.697 -14.757 -9.008 1.00 83.38 208 LYS A N 1
ATOM 1641 C CA . LYS A 1 208 ? 14.831 -16.188 -8.720 1.00 83.38 208 LYS A CA 1
ATOM 1642 C C . LYS A 1 208 ? 16.006 -16.416 -7.789 1.00 83.38 208 LYS A C 1
ATOM 1644 O O . LYS A 1 208 ? 17.108 -15.959 -8.079 1.00 83.38 208 LYS A O 1
ATOM 1649 N N . ARG A 1 209 ? 15.778 -17.157 -6.706 1.00 84.19 209 ARG A N 1
ATOM 1650 C CA . ARG A 1 209 ? 16.833 -17.732 -5.865 1.00 84.19 209 ARG A CA 1
ATOM 1651 C C . ARG A 1 209 ? 16.871 -19.224 -6.129 1.00 84.19 209 ARG A C 1
ATOM 1653 O O . ARG A 1 209 ? 15.838 -19.880 -6.041 1.00 84.19 209 ARG A O 1
ATOM 1660 N N . PHE A 1 210 ? 18.037 -19.729 -6.487 1.00 79.75 210 PHE A N 1
ATOM 1661 C CA . PHE A 1 210 ? 18.226 -21.145 -6.777 1.00 79.75 210 PHE A CA 1
ATOM 1662 C C . PHE A 1 210 ? 18.787 -21.890 -5.564 1.00 79.75 210 PHE A C 1
ATOM 1664 O O . PHE A 1 210 ? 18.538 -23.083 -5.430 1.00 79.75 210 PHE A O 1
ATOM 1671 N N . GLN A 1 211 ? 19.521 -21.194 -4.688 1.00 72.31 211 GLN A N 1
ATOM 1672 C CA . GLN A 1 211 ? 20.145 -21.753 -3.487 1.00 72.31 211 GLN A CA 1
ATOM 1673 C C . GLN A 1 211 ? 20.085 -20.753 -2.322 1.00 72.31 211 GLN A C 1
ATOM 1675 O O . GLN A 1 211 ? 19.972 -19.541 -2.536 1.00 72.31 211 GLN A O 1
ATOM 1680 N N . GLU A 1 212 ? 20.153 -21.258 -1.087 1.00 69.75 212 GLU A N 1
ATOM 1681 C CA . GLU A 1 212 ? 20.388 -20.424 0.095 1.00 69.75 212 GLU A CA 1
ATOM 1682 C C . GLU A 1 212 ? 21.838 -19.930 0.096 1.00 69.75 212 GLU A C 1
ATOM 1684 O O . GLU A 1 212 ? 22.770 -20.687 -0.165 1.00 69.75 212 GLU A O 1
ATOM 1689 N N . LEU A 1 213 ? 22.033 -18.640 0.365 1.00 68.25 213 LEU A N 1
ATOM 1690 C CA . LEU A 1 213 ? 23.361 -18.031 0.392 1.00 68.25 213 LEU A CA 1
ATOM 1691 C C . LEU A 1 213 ? 24.029 -18.322 1.741 1.00 68.25 213 LEU A C 1
ATOM 1693 O O . LEU A 1 213 ? 23.760 -17.637 2.726 1.00 68.25 213 LEU A O 1
ATOM 1697 N N . SER A 1 214 ? 24.898 -19.333 1.782 1.00 55.25 214 SER A N 1
ATOM 1698 C CA . SER A 1 214 ? 25.749 -19.641 2.935 1.00 55.25 214 SER A CA 1
ATOM 1699 C C . SER A 1 214 ? 27.140 -19.006 2.763 1.00 55.25 214 SER A C 1
ATOM 1701 O O . SER A 1 214 ? 27.955 -19.507 1.991 1.00 55.25 214 SER A O 1
ATOM 1703 N N . GLU A 1 215 ? 27.381 -17.916 3.498 1.00 57.34 215 GLU A N 1
ATOM 1704 C CA . GLU A 1 215 ? 28.641 -17.152 3.621 1.00 57.34 215 GLU A CA 1
ATOM 1705 C C . GLU A 1 215 ? 29.219 -16.488 2.348 1.00 57.34 215 GLU A C 1
ATOM 1707 O O . GLU A 1 215 ? 28.942 -16.856 1.208 1.00 57.34 215 GLU A O 1
ATOM 1712 N N . GLN A 1 216 ? 30.000 -15.418 2.562 1.00 54.03 216 GLN A N 1
ATOM 1713 C CA . GLN A 1 216 ? 30.541 -14.520 1.531 1.00 54.03 216 GLN A CA 1
ATOM 1714 C C . GLN A 1 216 ? 31.619 -15.207 0.672 1.00 54.03 216 GLN A C 1
ATOM 1716 O O . GLN A 1 216 ? 32.815 -14.996 0.860 1.00 54.03 216 GLN A O 1
ATOM 1721 N N . LYS A 1 217 ? 31.203 -16.019 -0.303 1.00 59.19 217 LYS A N 1
ATOM 1722 C CA . LYS A 1 217 ? 32.082 -16.482 -1.386 1.00 59.19 217 LYS A CA 1
ATOM 1723 C C . LYS A 1 217 ? 32.267 -15.387 -2.437 1.00 59.19 217 LYS A C 1
ATOM 1725 O O . LYS A 1 217 ? 31.391 -14.548 -2.637 1.00 59.19 217 LYS A O 1
ATOM 1730 N N . ALA A 1 218 ? 33.394 -15.419 -3.146 1.00 60.00 218 ALA A N 1
ATOM 1731 C CA . ALA A 1 218 ? 33.608 -14.555 -4.299 1.00 60.00 218 ALA A CA 1
ATOM 1732 C C . ALA A 1 218 ? 32.623 -14.930 -5.425 1.00 60.00 218 ALA A C 1
ATOM 1734 O O . ALA A 1 218 ? 32.504 -16.099 -5.804 1.00 60.00 218 ALA A O 1
ATOM 1735 N N . LEU A 1 219 ? 31.883 -13.938 -5.922 1.00 70.06 219 LEU A N 1
ATOM 1736 C CA . LEU A 1 219 ? 30.777 -14.132 -6.858 1.00 70.06 219 LEU A CA 1
ATOM 1737 C C . LEU A 1 219 ? 31.174 -13.716 -8.273 1.00 70.06 219 LEU A C 1
ATOM 1739 O O . LEU A 1 219 ? 31.710 -12.631 -8.486 1.00 70.06 219 LEU A O 1
ATOM 1743 N N . GLY A 1 220 ? 30.856 -14.565 -9.243 1.00 68.69 220 GLY A N 1
ATOM 1744 C CA . GLY A 1 220 ? 30.820 -14.213 -10.654 1.00 68.69 220 GLY A CA 1
ATOM 1745 C C . GLY A 1 220 ? 29.494 -13.543 -11.015 1.00 68.69 220 GLY A C 1
ATOM 1746 O O . GLY A 1 220 ? 28.440 -13.869 -10.461 1.00 68.69 220 GLY A O 1
ATOM 1747 N N . GLN A 1 221 ? 29.545 -12.618 -11.974 1.00 74.06 221 GLN A N 1
ATOM 1748 C CA . GLN A 1 221 ? 28.382 -11.893 -12.478 1.00 74.06 221 GLN A CA 1
ATOM 1749 C C . GLN A 1 221 ? 28.261 -12.066 -13.994 1.00 74.06 221 GLN A C 1
ATOM 1751 O O . GLN A 1 221 ? 29.214 -11.849 -14.738 1.00 74.06 221 GLN A O 1
ATOM 1756 N N . GLN A 1 222 ? 27.065 -12.418 -14.460 1.00 75.50 222 GLN A N 1
ATOM 1757 C CA . GLN A 1 222 ? 26.715 -12.485 -15.877 1.00 75.50 222 GLN A CA 1
ATOM 1758 C C . GLN A 1 222 ? 25.585 -11.501 -16.173 1.00 75.50 222 GLN A C 1
ATOM 1760 O O . GLN A 1 222 ? 24.571 -11.483 -15.473 1.00 75.50 222 GLN A O 1
ATOM 1765 N N . ILE A 1 223 ? 25.749 -10.695 -17.223 1.00 76.62 223 ILE A N 1
ATOM 1766 C CA . ILE A 1 223 ? 24.762 -9.695 -17.642 1.00 76.62 223 ILE A CA 1
ATOM 1767 C C . ILE A 1 223 ? 24.055 -10.181 -18.909 1.00 76.62 223 ILE A C 1
ATOM 1769 O O . ILE A 1 223 ? 24.674 -10.702 -19.835 1.00 76.62 223 ILE A O 1
ATOM 1773 N N . LYS A 1 224 ? 22.741 -9.987 -18.954 1.00 76.81 224 LYS A N 1
ATOM 1774 C CA . LYS A 1 224 ? 21.875 -10.246 -20.101 1.00 76.81 224 LYS A CA 1
ATOM 1775 C C . LYS A 1 224 ? 21.287 -8.920 -20.574 1.00 76.81 224 LYS A C 1
ATOM 1777 O O . LYS A 1 224 ? 20.771 -8.157 -19.762 1.00 76.81 224 LYS A O 1
ATOM 1782 N N . LYS A 1 225 ? 21.342 -8.675 -21.885 1.00 81.9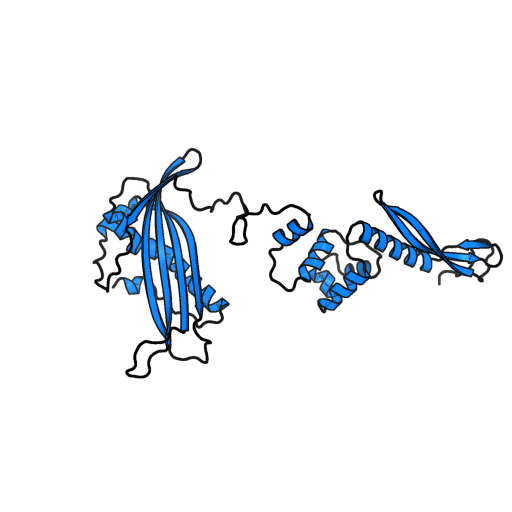4 225 LYS A N 1
ATOM 1783 C CA . LYS A 1 225 ? 20.711 -7.529 -22.551 1.00 81.94 225 LYS A CA 1
ATOM 1784 C C . LYS A 1 225 ? 19.921 -8.015 -23.765 1.00 81.94 225 LYS A C 1
ATOM 1786 O O . LYS A 1 225 ? 20.439 -8.787 -24.568 1.00 81.94 225 LYS A O 1
ATOM 1791 N N . GLY A 1 226 ? 18.689 -7.551 -23.905 1.00 74.31 226 GLY A N 1
ATOM 1792 C CA . GLY A 1 226 ? 17.853 -7.724 -25.087 1.00 74.31 226 GLY A CA 1
ATOM 1793 C C . GLY A 1 226 ? 17.052 -6.454 -25.343 1.00 74.31 226 GLY A C 1
ATOM 1794 O O . GLY A 1 226 ? 16.655 -5.779 -24.400 1.00 74.31 226 GLY A O 1
ATOM 1795 N N . VAL A 1 227 ? 16.825 -6.114 -26.609 1.00 76.19 227 VAL A N 1
ATOM 1796 C CA . VAL A 1 227 ? 16.035 -4.938 -26.993 1.00 76.19 227 VAL A CA 1
ATOM 1797 C C . VAL A 1 227 ? 15.033 -5.345 -28.068 1.00 76.19 227 VAL A C 1
ATOM 1799 O O . VAL A 1 227 ? 15.361 -6.119 -28.967 1.00 76.19 227 VAL A O 1
ATOM 1802 N N . ARG A 1 228 ? 13.802 -4.847 -27.961 1.00 78.94 228 ARG A N 1
ATOM 1803 C CA . ARG A 1 228 ? 12.720 -5.030 -28.938 1.00 78.94 228 ARG A CA 1
ATOM 1804 C C . ARG A 1 228 ? 11.993 -3.706 -29.137 1.00 78.94 228 ARG A C 1
ATOM 1806 O O . ARG A 1 228 ? 11.762 -3.006 -28.158 1.00 78.94 228 ARG A O 1
ATOM 1813 N N . GLY A 1 229 ? 11.605 -3.376 -30.364 1.00 77.94 229 GLY A N 1
ATOM 1814 C CA . GLY A 1 229 ? 10.913 -2.128 -30.687 1.00 77.94 229 GLY A CA 1
ATOM 1815 C C . GLY A 1 229 ? 9.627 -2.366 -31.463 1.00 77.94 229 GLY A C 1
ATOM 1816 O O . GLY A 1 229 ? 9.567 -3.222 -32.348 1.00 77.94 229 GLY A O 1
ATOM 1817 N N . ILE A 1 230 ? 8.606 -1.590 -31.123 1.00 79.94 230 ILE A N 1
ATOM 1818 C CA . ILE A 1 230 ? 7.301 -1.568 -31.778 1.00 79.94 230 ILE A CA 1
ATOM 1819 C C . ILE A 1 230 ? 7.006 -0.127 -32.177 1.00 79.94 230 ILE A C 1
ATOM 1821 O O . ILE A 1 230 ? 7.224 0.786 -31.380 1.00 79.94 230 ILE A O 1
ATOM 1825 N N . LEU A 1 231 ? 6.479 0.072 -33.379 1.00 83.19 231 LEU A N 1
ATOM 1826 C CA . LEU A 1 231 ? 5.927 1.353 -33.809 1.00 83.19 231 LEU A CA 1
ATOM 1827 C C . LEU A 1 231 ? 4.426 1.222 -34.010 1.00 83.19 231 LEU A C 1
ATOM 1829 O O . LEU A 1 231 ? 3.927 0.171 -34.416 1.00 83.19 231 LEU A O 1
ATOM 1833 N N . GLY A 1 232 ? 3.707 2.296 -33.732 1.00 81.31 232 GLY A N 1
ATOM 1834 C CA . GLY A 1 232 ? 2.286 2.348 -34.008 1.00 81.31 232 GLY A CA 1
ATOM 1835 C C . GLY A 1 232 ? 1.655 3.660 -33.611 1.00 81.31 232 GLY A C 1
ATOM 1836 O O . GLY A 1 232 ? 2.325 4.565 -33.117 1.00 81.31 232 GLY A O 1
ATOM 1837 N N . GLU A 1 233 ? 0.363 3.763 -33.862 1.00 83.25 233 GLU A N 1
ATOM 1838 C CA . GLU A 1 233 ? -0.370 5.017 -33.743 1.00 83.25 233 GLU A CA 1
ATOM 1839 C C . GLU A 1 233 ? -1.156 5.060 -32.440 1.00 83.25 233 GLU A C 1
ATOM 1841 O O . GLU A 1 233 ? -1.732 4.062 -31.992 1.00 83.25 233 GLU A O 1
ATOM 1846 N N . VAL A 1 234 ? -1.138 6.228 -31.804 1.00 79.81 234 VAL A N 1
ATOM 1847 C CA . VAL A 1 234 ? -1.828 6.483 -30.544 1.00 79.81 234 VAL A CA 1
ATOM 1848 C C . VAL A 1 234 ? -2.794 7.637 -30.740 1.00 79.81 234 VAL A C 1
ATOM 1850 O O . VAL A 1 234 ? -2.392 8.730 -31.145 1.00 79.81 234 VAL A O 1
ATOM 1853 N N . ASN A 1 235 ? -4.048 7.390 -30.363 1.00 79.06 235 ASN A N 1
ATOM 1854 C CA . ASN A 1 235 ? -5.085 8.404 -30.249 1.00 79.06 235 ASN A CA 1
ATOM 1855 C C . ASN A 1 235 ? -5.350 8.709 -28.779 1.00 79.06 235 ASN A C 1
ATOM 1857 O O . ASN A 1 235 ? -5.864 7.879 -28.026 1.00 79.06 235 ASN A O 1
ATOM 1861 N N . GLU A 1 236 ? -4.998 9.922 -28.364 1.00 70.50 236 GLU A N 1
ATOM 1862 C CA . GLU A 1 236 ? -5.261 10.426 -27.020 1.00 70.50 236 GLU A CA 1
ATOM 1863 C C . GLU A 1 236 ? -6.128 11.690 -27.110 1.00 70.50 236 GLU A C 1
ATOM 1865 O O . GLU A 1 236 ? -5.633 12.807 -27.278 1.00 70.50 236 GLU A O 1
ATOM 1870 N N . GLY A 1 237 ? -7.450 11.511 -27.021 1.00 72.88 237 GLY A N 1
ATOM 1871 C CA . GLY A 1 237 ? -8.413 12.597 -27.227 1.00 72.88 237 GLY A CA 1
ATOM 1872 C C . GLY A 1 237 ? -8.368 13.104 -28.670 1.00 72.88 237 GLY A C 1
ATOM 1873 O O . GLY A 1 237 ? -8.593 12.326 -29.589 1.00 72.88 237 GLY A O 1
ATOM 1874 N N . ASP A 1 238 ? -8.032 14.383 -28.858 1.00 69.75 238 ASP A N 1
ATOM 1875 C CA . ASP A 1 238 ? -7.918 15.028 -30.179 1.00 69.75 238 ASP A CA 1
ATOM 1876 C C . ASP A 1 238 ? -6.500 14.943 -30.787 1.00 69.75 238 ASP A C 1
ATOM 1878 O O . ASP A 1 238 ? -6.220 15.562 -31.814 1.00 69.75 238 ASP A O 1
ATOM 1882 N N . ARG A 1 239 ? -5.559 14.236 -30.141 1.00 74.38 239 ARG A N 1
ATOM 1883 C CA . ARG A 1 239 ? -4.164 14.138 -30.601 1.00 74.38 239 ARG A CA 1
ATOM 1884 C C . ARG A 1 239 ? -3.891 12.762 -31.198 1.00 74.38 239 ARG A C 1
ATOM 1886 O O . ARG A 1 239 ? -3.970 11.765 -30.484 1.00 74.38 239 ARG A O 1
ATOM 1893 N N . HIS A 1 240 ? -3.493 12.756 -32.468 1.00 80.25 240 HIS A N 1
ATOM 1894 C CA . HIS A 1 240 ? -2.978 11.592 -33.186 1.00 80.25 240 HIS A CA 1
ATOM 1895 C C . HIS A 1 240 ? -1.461 11.733 -33.345 1.00 80.25 240 HIS A C 1
ATOM 1897 O O . HIS A 1 240 ? -0.989 12.729 -33.899 1.00 80.25 240 HIS A O 1
ATOM 1903 N N . PHE A 1 241 ? -0.690 10.764 -32.856 1.00 84.44 241 PHE A N 1
ATOM 1904 C CA . PHE A 1 241 ? 0.765 10.753 -33.023 1.00 84.44 241 PHE A CA 1
ATOM 1905 C C . PHE A 1 241 ? 1.317 9.333 -33.131 1.00 84.44 241 PHE A C 1
ATOM 1907 O O . PHE A 1 241 ? 0.721 8.368 -32.650 1.00 84.44 241 PHE A O 1
ATOM 1914 N N . GLN A 1 242 ? 2.487 9.216 -33.756 1.00 86.62 242 GLN A N 1
ATOM 1915 C CA . GLN A 1 242 ? 3.221 7.960 -33.823 1.00 86.62 242 GLN A CA 1
ATOM 1916 C C . GLN A 1 242 ? 4.020 7.746 -32.537 1.00 86.62 242 GLN A C 1
ATOM 1918 O O . GLN A 1 242 ? 4.731 8.632 -32.053 1.00 86.62 242 GLN A O 1
ATOM 1923 N N . LEU A 1 243 ? 3.903 6.545 -31.983 1.00 88.38 243 LEU A N 1
ATOM 1924 C CA . LEU A 1 243 ? 4.604 6.101 -30.794 1.00 88.38 243 LEU A CA 1
ATOM 1925 C C . LEU A 1 243 ? 5.588 4.991 -31.154 1.00 88.38 243 LEU A C 1
ATOM 1927 O O . LEU A 1 243 ? 5.203 3.943 -31.673 1.00 88.38 243 LEU A O 1
ATOM 1931 N N . PHE A 1 244 ? 6.849 5.196 -30.793 1.00 88.25 244 PHE A N 1
ATOM 1932 C CA . PHE A 1 244 ? 7.875 4.166 -30.795 1.00 88.25 244 PHE A CA 1
ATOM 1933 C C . PHE A 1 244 ? 8.111 3.664 -29.377 1.00 88.25 244 PHE A C 1
ATOM 1935 O O . PHE A 1 244 ? 8.593 4.386 -28.503 1.00 88.25 244 PHE A O 1
ATOM 1942 N N . ARG A 1 245 ? 7.751 2.406 -29.150 1.00 87.69 245 ARG A N 1
ATOM 1943 C CA . ARG A 1 245 ? 7.853 1.722 -27.867 1.00 87.69 245 ARG A CA 1
ATOM 1944 C C . ARG A 1 245 ? 9.006 0.734 -27.895 1.00 87.69 245 ARG A C 1
ATOM 1946 O O . ARG A 1 245 ? 9.003 -0.212 -28.680 1.00 87.69 245 ARG A O 1
ATOM 1953 N N . VAL A 1 246 ? 9.958 0.915 -26.990 1.00 85.81 246 VAL A N 1
ATOM 1954 C CA . VAL A 1 246 ? 11.133 0.055 -26.843 1.00 85.81 246 VAL A CA 1
ATOM 1955 C C . VAL A 1 246 ? 11.028 -0.748 -25.553 1.00 85.81 246 VAL A C 1
ATOM 1957 O O . VAL A 1 246 ? 10.885 -0.190 -24.472 1.00 85.81 246 VAL A O 1
ATOM 1960 N N . PHE A 1 247 ? 11.134 -2.067 -25.660 1.00 82.12 247 PHE A N 1
ATOM 1961 C CA . PHE A 1 247 ? 11.257 -2.990 -24.541 1.00 82.12 247 PHE A CA 1
ATOM 1962 C C . PHE A 1 247 ? 12.717 -3.384 -24.366 1.00 82.12 247 PHE A C 1
ATOM 1964 O O . PHE A 1 247 ? 13.339 -3.913 -25.287 1.00 82.12 247 PHE A O 1
ATOM 1971 N N . ILE A 1 248 ? 13.251 -3.144 -23.177 1.00 84.31 248 ILE A N 1
ATOM 1972 C CA . ILE A 1 248 ? 14.649 -3.364 -22.829 1.00 84.31 248 ILE A CA 1
ATOM 1973 C C . ILE A 1 248 ? 14.688 -4.428 -21.737 1.00 84.31 248 ILE A C 1
ATOM 1975 O O . ILE A 1 248 ? 14.353 -4.169 -20.584 1.00 84.31 248 ILE A O 1
ATOM 1979 N N . GLU A 1 249 ? 15.072 -5.637 -22.123 1.00 81.56 249 GLU A N 1
ATOM 1980 C CA . GLU A 1 249 ? 15.261 -6.786 -21.246 1.00 81.56 249 GLU A CA 1
ATOM 1981 C C . GLU A 1 249 ? 16.676 -6.733 -20.657 1.00 81.56 249 GLU A C 1
ATOM 1983 O O . GLU A 1 249 ? 17.666 -6.884 -21.376 1.00 81.56 249 GLU A O 1
ATOM 1988 N N . LEU A 1 250 ? 16.776 -6.525 -19.347 1.00 84.94 250 LEU A N 1
ATOM 1989 C CA . LEU A 1 250 ? 18.027 -6.521 -18.597 1.00 84.94 250 LEU A CA 1
ATOM 1990 C C . LEU A 1 250 ? 17.993 -7.628 -17.553 1.00 84.94 250 LEU A C 1
ATOM 1992 O O . LEU A 1 250 ? 16.978 -7.868 -16.902 1.00 84.94 250 LEU A O 1
ATOM 1996 N N . GLY A 1 251 ? 19.111 -8.323 -17.398 1.00 83.12 251 GLY A N 1
ATOM 1997 C CA . GLY A 1 251 ? 19.243 -9.372 -16.404 1.00 83.12 251 GLY A CA 1
ATOM 1998 C C . GLY A 1 251 ? 20.635 -9.403 -15.813 1.00 83.12 251 GLY A C 1
ATOM 1999 O O . GLY A 1 251 ? 21.622 -9.199 -16.516 1.00 83.12 251 GLY A O 1
ATOM 2000 N N . VAL A 1 252 ? 20.706 -9.692 -14.522 1.00 84.38 252 VAL A N 1
ATOM 2001 C CA . VAL A 1 252 ? 21.945 -10.025 -13.833 1.00 84.38 252 VAL A CA 1
ATOM 2002 C C . VAL A 1 252 ? 21.780 -11.386 -13.178 1.00 84.38 252 VAL A C 1
ATOM 2004 O O . VAL A 1 252 ? 20.806 -11.650 -12.472 1.00 84.38 252 VAL A O 1
ATOM 2007 N N . ARG A 1 253 ? 22.725 -12.277 -13.453 1.00 82.19 253 ARG A N 1
ATOM 2008 C CA . ARG A 1 253 ? 22.810 -13.602 -12.850 1.00 82.19 253 ARG A CA 1
ATOM 2009 C C . ARG A 1 253 ? 24.097 -13.686 -12.053 1.00 82.19 253 ARG A C 1
ATOM 2011 O O . ARG A 1 253 ? 25.162 -13.358 -12.569 1.00 82.19 253 ARG A O 1
ATOM 2018 N N . PHE A 1 254 ? 23.973 -14.166 -10.827 1.00 80.69 254 PHE A N 1
ATOM 2019 C CA . PHE A 1 254 ? 25.096 -14.420 -9.945 1.00 80.69 254 PHE A CA 1
ATOM 2020 C C . PHE A 1 254 ? 25.403 -15.898 -9.885 1.00 80.69 254 PHE A C 1
ATOM 2022 O O . PHE A 1 254 ? 24.497 -16.732 -9.830 1.00 80.69 254 PHE A O 1
ATOM 2029 N N . THR A 1 255 ? 26.687 -16.203 -9.899 1.00 77.19 255 THR A N 1
ATOM 2030 C CA . THR A 1 255 ? 27.210 -17.557 -10.000 1.00 77.19 255 THR A CA 1
ATOM 2031 C C . THR A 1 255 ? 28.406 -17.665 -9.040 1.00 77.19 255 THR A C 1
ATOM 2033 O O . THR A 1 255 ? 29.119 -16.683 -8.860 1.00 77.19 255 THR A O 1
ATOM 2036 N N . GLU A 1 256 ? 28.650 -18.800 -8.388 1.00 72.06 256 GLU A N 1
ATOM 2037 C CA . GLU A 1 256 ? 29.864 -18.974 -7.559 1.00 72.06 256 GLU A CA 1
ATOM 2038 C C . GLU A 1 256 ? 31.150 -18.901 -8.415 1.00 72.06 256 GLU A C 1
ATOM 2040 O O . GLU A 1 256 ? 31.203 -19.475 -9.493 1.00 72.06 256 GLU A O 1
ATOM 2045 N N . LEU A 1 257 ? 32.223 -18.209 -8.017 1.00 66.06 257 LEU A N 1
ATOM 2046 C CA . LEU A 1 257 ? 33.454 -18.337 -8.815 1.00 66.06 257 LEU A CA 1
ATOM 2047 C C . LEU A 1 257 ? 33.956 -19.792 -8.764 1.00 66.06 257 LEU A C 1
ATOM 2049 O O . LEU A 1 257 ? 34.063 -20.343 -7.666 1.00 66.06 257 LEU A O 1
ATOM 2053 N N . PRO A 1 258 ? 34.259 -20.424 -9.916 1.00 58.12 258 PRO A N 1
ATOM 2054 C CA . PRO A 1 258 ? 34.786 -21.777 -9.910 1.00 58.12 258 PRO A CA 1
ATOM 2055 C C . PRO A 1 258 ? 36.160 -21.772 -9.232 1.00 58.12 258 PRO A C 1
ATOM 2057 O O . PRO A 1 258 ? 37.022 -20.948 -9.551 1.00 58.12 258 PRO A O 1
ATOM 2060 N N . ALA A 1 259 ? 36.375 -22.701 -8.302 1.00 54.81 259 ALA A N 1
ATOM 2061 C CA . ALA A 1 259 ? 37.727 -23.091 -7.934 1.00 54.81 259 ALA A CA 1
ATOM 2062 C C . ALA A 1 259 ? 38.340 -23.779 -9.165 1.00 54.81 259 ALA A C 1
ATOM 2064 O O . ALA A 1 259 ? 37.683 -24.624 -9.759 1.00 54.81 259 ALA A O 1
ATOM 2065 N N . GLN A 1 260 ? 39.526 -23.327 -9.583 1.00 52.62 260 GLN A N 1
ATOM 2066 C CA . GLN A 1 260 ? 40.352 -23.821 -10.700 1.00 52.62 260 GLN A CA 1
ATOM 2067 C C . GLN A 1 260 ? 39.841 -25.109 -11.404 1.00 52.62 260 GLN A C 1
ATOM 2069 O O . GLN A 1 260 ? 39.913 -26.192 -10.833 1.00 52.62 260 GLN A O 1
ATOM 2074 N N . ASP A 1 261 ? 39.405 -24.962 -12.665 1.00 52.28 261 ASP A N 1
ATOM 2075 C CA . ASP A 1 261 ? 39.137 -26.024 -13.660 1.00 52.28 261 ASP A CA 1
ATOM 2076 C C . ASP A 1 261 ? 37.918 -26.974 -13.485 1.00 52.28 261 ASP A C 1
ATOM 2078 O O . ASP A 1 261 ? 38.023 -28.168 -13.761 1.00 52.28 261 ASP A O 1
ATOM 2082 N N . GLU A 1 262 ? 36.708 -26.465 -13.188 1.00 52.09 262 GLU A N 1
ATOM 2083 C CA . GLU A 1 262 ? 35.453 -27.254 -13.300 1.00 52.09 262 GLU A CA 1
ATOM 2084 C C . GLU A 1 262 ? 34.311 -26.587 -14.111 1.00 52.09 262 GLU A C 1
ATOM 2086 O O . GLU A 1 262 ? 34.242 -25.365 -14.262 1.00 52.09 262 GLU A O 1
ATOM 2091 N N . GLN A 1 263 ? 33.417 -27.428 -14.673 1.00 54.28 263 GLN A N 1
ATOM 2092 C CA . GLN A 1 263 ? 32.248 -27.067 -15.507 1.00 54.28 263 GLN A CA 1
ATOM 2093 C C . GLN A 1 263 ? 31.082 -26.419 -14.706 1.00 54.28 263 GLN A C 1
ATOM 2095 O O . GLN A 1 263 ? 31.204 -26.178 -13.511 1.00 54.28 263 GLN A O 1
ATOM 2100 N N . PRO A 1 264 ? 29.945 -26.100 -15.369 1.00 51.12 264 PRO A N 1
ATOM 2101 C CA . PRO A 1 264 ? 29.313 -24.792 -15.272 1.00 51.12 264 PRO A CA 1
ATOM 2102 C C . PRO A 1 264 ? 28.870 -24.423 -13.855 1.00 51.12 264 PRO A C 1
ATOM 2104 O O . PRO A 1 264 ? 28.280 -25.200 -13.109 1.00 51.12 264 PRO A O 1
ATOM 2107 N N . VAL A 1 265 ? 29.083 -23.155 -13.548 1.00 61.78 265 VAL A N 1
ATOM 2108 C CA . VAL A 1 265 ? 28.774 -22.567 -12.262 1.00 61.78 265 VAL A CA 1
ATOM 2109 C C . VAL A 1 265 ? 27.274 -22.622 -11.944 1.00 61.78 265 VAL A C 1
ATOM 2111 O O . VAL A 1 265 ? 26.450 -22.109 -12.708 1.00 61.78 265 VAL A O 1
ATOM 2114 N N . ASN A 1 266 ? 26.924 -23.163 -10.774 1.00 67.69 266 ASN A N 1
ATOM 2115 C CA . ASN A 1 266 ? 25.560 -23.108 -10.255 1.00 67.69 266 ASN A CA 1
ATOM 2116 C C . ASN A 1 266 ? 25.118 -21.644 -10.057 1.00 67.69 266 ASN A C 1
ATOM 2118 O O . ASN A 1 266 ? 25.791 -20.888 -9.347 1.00 67.69 266 ASN A O 1
ATOM 2122 N N . PRO A 1 267 ? 24.000 -21.207 -10.670 1.00 73.00 267 PRO A N 1
ATOM 2123 C CA . PRO A 1 267 ? 23.474 -19.878 -10.413 1.00 73.00 267 PRO A CA 1
ATOM 2124 C C . PRO A 1 267 ? 22.979 -19.813 -8.969 1.00 73.00 267 PRO A C 1
ATOM 2126 O O . PRO A 1 267 ? 22.264 -20.701 -8.521 1.00 73.00 267 PRO A O 1
ATOM 2129 N N . LEU A 1 268 ? 23.328 -18.752 -8.249 1.00 79.88 268 LEU A N 1
ATOM 2130 C CA . LEU A 1 268 ? 22.861 -18.512 -6.883 1.00 79.88 268 LEU A CA 1
ATOM 2131 C C . LEU A 1 268 ? 21.500 -17.827 -6.907 1.00 79.88 268 LEU A C 1
ATOM 2133 O O . LEU A 1 268 ? 20.513 -18.296 -6.339 1.00 79.88 268 LEU A O 1
ATOM 2137 N N . PHE A 1 269 ? 21.440 -16.715 -7.631 1.00 82.44 269 PHE A N 1
ATOM 2138 C CA . PHE A 1 269 ? 20.223 -15.964 -7.861 1.00 82.44 269 PHE A CA 1
ATOM 2139 C C . PHE A 1 269 ? 20.308 -15.191 -9.174 1.00 82.44 269 PHE A C 1
ATOM 2141 O O . PHE A 1 269 ? 21.379 -14.984 -9.752 1.00 82.44 269 PHE A O 1
ATOM 2148 N N . GLN A 1 270 ? 19.149 -14.775 -9.661 1.00 84.19 270 GLN A N 1
ATOM 2149 C CA . GLN A 1 270 ? 19.009 -14.031 -10.899 1.00 84.19 270 GLN A CA 1
ATOM 2150 C C . GLN A 1 270 ? 17.921 -12.976 -10.737 1.00 84.19 270 GLN A C 1
ATOM 2152 O O . GLN A 1 270 ? 16.831 -13.276 -10.252 1.00 84.19 270 GLN A O 1
ATOM 2157 N N . ILE A 1 271 ? 18.229 -11.754 -11.162 1.00 87.06 271 ILE A N 1
ATOM 2158 C CA . ILE A 1 271 ? 17.290 -10.637 -11.241 1.00 87.06 271 ILE A CA 1
ATOM 2159 C C . ILE A 1 271 ? 17.131 -10.298 -12.718 1.00 87.06 271 ILE A C 1
ATOM 2161 O O . ILE A 1 271 ? 18.121 -10.068 -13.409 1.00 87.06 271 ILE A O 1
ATOM 2165 N N . GLU A 1 272 ? 15.899 -10.277 -13.207 1.00 85.31 272 GLU A N 1
ATOM 2166 C CA . GLU A 1 272 ? 15.547 -9.851 -14.561 1.00 85.31 272 GLU A CA 1
ATOM 2167 C C . GLU A 1 272 ? 14.478 -8.766 -14.500 1.00 85.31 272 GLU A C 1
ATOM 2169 O O . GLU A 1 272 ? 13.589 -8.801 -13.648 1.00 85.31 272 GLU A O 1
ATOM 2174 N N . ALA A 1 273 ? 14.558 -7.809 -15.415 1.00 87.00 273 ALA A N 1
ATOM 2175 C CA . ALA A 1 273 ? 13.556 -6.778 -15.604 1.00 87.00 273 ALA A CA 1
ATOM 2176 C C . ALA A 1 273 ? 13.412 -6.442 -17.087 1.00 87.00 273 ALA A C 1
ATOM 2178 O O . ALA A 1 273 ? 14.390 -6.414 -17.834 1.00 87.00 273 ALA A O 1
ATOM 2179 N N . VAL A 1 274 ? 12.188 -6.140 -17.498 1.00 85.44 274 VAL A N 1
ATOM 2180 C CA . VAL A 1 274 ? 11.876 -5.558 -18.798 1.00 85.44 274 VAL A CA 1
ATOM 2181 C C . VAL A 1 274 ? 11.410 -4.133 -18.555 1.00 85.44 274 VAL A C 1
ATOM 2183 O O . VAL A 1 274 ? 10.395 -3.913 -17.897 1.00 85.44 274 VAL A O 1
ATOM 2186 N N . PHE A 1 275 ? 12.140 -3.159 -19.086 1.00 88.50 275 PHE A N 1
ATOM 2187 C CA . PHE A 1 275 ? 11.723 -1.760 -19.092 1.00 88.50 275 PHE A CA 1
ATOM 2188 C C . PHE A 1 275 ? 11.035 -1.436 -20.409 1.00 88.50 275 PHE A C 1
ATOM 2190 O O . PHE A 1 275 ? 11.579 -1.707 -21.475 1.00 88.50 275 PHE A O 1
ATOM 2197 N N . GLN A 1 276 ? 9.856 -0.835 -20.334 1.00 89.88 276 GLN A N 1
ATOM 2198 C CA . GLN A 1 276 ? 9.169 -0.248 -21.473 1.00 89.88 276 GLN A CA 1
ATOM 2199 C C . GLN A 1 276 ? 9.468 1.252 -21.513 1.00 89.88 276 GLN A C 1
ATOM 2201 O O . GLN A 1 276 ? 9.199 1.974 -20.549 1.00 89.88 276 GLN A O 1
ATOM 2206 N N . VAL A 1 277 ? 10.000 1.714 -22.640 1.00 90.69 277 VAL A N 1
ATOM 2207 C CA . VAL A 1 277 ? 10.333 3.111 -22.907 1.00 90.69 277 VAL A CA 1
ATOM 2208 C C . VAL A 1 277 ? 9.533 3.601 -24.105 1.00 90.69 277 VAL A C 1
ATOM 2210 O O . VAL A 1 277 ? 9.642 3.049 -25.197 1.00 90.69 277 VAL A O 1
ATOM 2213 N N . ASP A 1 278 ? 8.744 4.647 -23.892 1.00 89.75 278 ASP A N 1
ATOM 2214 C CA . ASP A 1 278 ? 7.816 5.189 -24.879 1.00 89.75 278 ASP A CA 1
ATOM 2215 C C . ASP A 1 278 ? 8.358 6.516 -25.433 1.00 89.75 278 ASP A C 1
ATOM 2217 O O . ASP A 1 278 ? 8.621 7.453 -24.671 1.00 89.75 278 ASP A O 1
ATOM 2221 N N . TYR A 1 279 ? 8.500 6.602 -26.757 1.00 90.50 279 TYR A N 1
ATOM 2222 C CA . TYR A 1 279 ? 8.931 7.790 -27.495 1.00 90.50 279 TYR A CA 1
ATOM 2223 C C . TYR A 1 279 ? 7.831 8.268 -28.445 1.00 90.50 279 TYR A C 1
ATOM 2225 O O . TYR A 1 279 ? 7.284 7.481 -29.209 1.00 90.50 279 TYR A O 1
ATOM 2233 N N . GLU A 1 280 ? 7.530 9.563 -28.432 1.00 89.75 280 GLU A N 1
ATOM 2234 C CA . GLU A 1 280 ? 6.715 10.215 -29.465 1.00 89.75 280 GLU A CA 1
ATOM 2235 C C . GLU A 1 280 ? 7.608 10.576 -30.655 1.00 89.75 280 GLU A C 1
ATOM 2237 O O . GLU A 1 280 ? 8.667 11.182 -30.462 1.00 89.75 280 GLU A O 1
ATOM 2242 N N . LEU A 1 281 ? 7.175 10.204 -31.862 1.00 89.12 281 LEU A N 1
ATOM 2243 C CA . LEU A 1 281 ? 7.810 10.603 -33.115 1.00 89.12 281 LEU A CA 1
ATOM 2244 C C . LEU A 1 281 ? 7.207 11.916 -33.593 1.00 89.12 281 LEU A C 1
ATOM 2246 O O . LEU A 1 281 ? 5.987 12.047 -33.700 1.00 89.12 281 LEU A O 1
ATOM 2250 N N . THR A 1 282 ? 8.069 12.879 -33.904 1.00 86.00 282 THR A N 1
ATOM 2251 C CA . THR A 1 282 ? 7.653 14.148 -34.515 1.00 86.00 282 THR A CA 1
ATOM 2252 C C . THR A 1 282 ? 7.709 14.131 -36.041 1.00 86.00 282 THR A C 1
ATOM 2254 O O . THR A 1 282 ? 7.113 15.006 -36.658 1.00 86.00 282 THR A O 1
ATOM 2257 N N . ASP A 1 283 ? 8.451 13.194 -36.633 1.00 84.19 283 ASP A N 1
ATOM 2258 C CA . ASP A 1 283 ? 8.660 13.067 -38.081 1.00 84.19 283 ASP A CA 1
ATOM 2259 C C . ASP A 1 283 ? 8.968 11.602 -38.447 1.00 84.19 283 ASP A C 1
ATOM 2261 O O . ASP A 1 283 ? 9.229 10.787 -37.554 1.00 84.19 283 ASP A O 1
ATOM 2265 N N . GLU A 1 284 ? 8.952 11.268 -39.739 1.00 81.25 284 GLU A N 1
ATOM 2266 C CA . GLU A 1 284 ? 9.311 9.935 -40.231 1.00 81.25 284 GLU A CA 1
ATOM 2267 C C . GLU A 1 284 ? 10.809 9.655 -40.030 1.00 81.25 284 GLU A C 1
ATOM 2269 O O . GLU A 1 284 ? 11.680 10.444 -40.401 1.00 81.25 284 GLU A O 1
ATOM 2274 N N . VAL A 1 285 ? 11.121 8.498 -39.440 1.00 83.06 285 VAL A N 1
ATOM 2275 C CA . VAL A 1 285 ? 12.494 8.062 -39.154 1.00 83.06 285 VAL A CA 1
ATOM 2276 C C . VAL A 1 285 ? 12.722 6.679 -39.746 1.00 83.06 285 VAL A C 1
ATOM 2278 O O . VAL A 1 285 ? 11.884 5.788 -39.609 1.00 83.06 285 VAL A O 1
ATOM 2281 N N . ASP A 1 286 ? 13.885 6.489 -40.366 1.00 83.88 286 ASP A N 1
ATOM 2282 C CA . ASP A 1 286 ? 14.284 5.201 -40.925 1.00 83.88 286 ASP A CA 1
ATOM 2283 C C . ASP A 1 286 ? 14.388 4.102 -39.849 1.00 83.88 286 ASP A C 1
ATOM 2285 O O . ASP A 1 286 ? 14.853 4.323 -38.724 1.00 83.88 286 ASP A O 1
ATOM 2289 N N . GLN A 1 287 ? 13.992 2.881 -40.208 1.00 79.50 287 GLN A N 1
ATOM 2290 C CA . GLN A 1 287 ? 13.973 1.735 -39.299 1.00 79.50 287 GLN A CA 1
ATOM 2291 C C . GLN A 1 287 ? 15.377 1.360 -38.813 1.00 79.50 287 GLN A C 1
ATOM 2293 O O . GLN A 1 287 ? 15.529 0.965 -37.655 1.00 79.50 287 GLN A O 1
ATOM 2298 N N . ALA A 1 288 ? 16.408 1.526 -39.651 1.00 78.75 288 ALA A N 1
ATOM 2299 C CA . ALA A 1 288 ? 17.794 1.292 -39.246 1.00 78.75 288 ALA A CA 1
ATOM 2300 C C . ALA A 1 288 ? 18.235 2.278 -38.151 1.00 78.75 288 ALA A C 1
ATOM 2302 O O . ALA A 1 288 ? 18.864 1.879 -37.169 1.00 78.75 288 ALA A O 1
ATOM 2303 N N . ALA A 1 289 ? 17.826 3.545 -38.267 1.00 81.31 289 ALA A N 1
ATOM 2304 C CA . ALA A 1 289 ? 18.099 4.570 -37.265 1.00 81.31 289 ALA A CA 1
ATOM 2305 C C . ALA A 1 289 ? 17.347 4.313 -35.947 1.00 81.31 289 ALA A C 1
ATOM 2307 O O . ALA A 1 289 ? 17.928 4.452 -34.869 1.00 81.31 289 ALA A O 1
ATOM 2308 N N . LEU A 1 290 ? 16.086 3.869 -36.012 1.00 82.81 290 LEU A N 1
ATOM 2309 C CA . LEU A 1 290 ? 15.307 3.477 -34.828 1.00 82.81 290 LEU A CA 1
ATOM 2310 C C . LEU A 1 290 ? 15.895 2.251 -34.115 1.00 82.81 290 LEU A C 1
ATOM 2312 O O . LEU A 1 290 ? 15.942 2.219 -32.883 1.00 82.81 290 LEU A O 1
ATOM 2316 N N . HIS A 1 291 ? 16.357 1.253 -34.870 1.00 80.44 291 HIS A N 1
ATOM 2317 C CA . HIS A 1 291 ? 17.003 0.059 -34.325 1.00 80.44 291 HIS A CA 1
ATOM 2318 C C . HIS A 1 291 ? 18.295 0.410 -33.574 1.00 80.44 291 HIS A C 1
ATOM 2320 O O . HIS A 1 291 ? 18.483 -0.006 -32.428 1.00 80.44 291 HIS A O 1
ATOM 2326 N N . GLU A 1 292 ? 19.159 1.223 -34.183 1.00 81.56 292 GLU A N 1
ATOM 2327 C CA . GLU A 1 292 ? 20.411 1.655 -33.559 1.00 81.56 292 GLU A CA 1
ATOM 2328 C C . GLU A 1 292 ? 20.144 2.518 -32.314 1.00 81.56 292 GLU A C 1
ATOM 2330 O O . GLU A 1 292 ? 20.689 2.270 -31.235 1.00 81.56 292 GLU A O 1
ATOM 2335 N N . PHE A 1 293 ? 19.208 3.467 -32.404 1.00 85.81 293 PHE A N 1
ATOM 2336 C CA . PHE A 1 293 ? 18.793 4.274 -31.257 1.00 85.81 293 PHE A CA 1
ATOM 2337 C C . PHE A 1 293 ? 18.268 3.415 -30.096 1.00 85.81 293 PHE A C 1
ATOM 2339 O O . PHE A 1 293 ? 18.591 3.673 -28.933 1.00 85.81 293 PHE A O 1
ATOM 2346 N N . ALA A 1 294 ? 17.486 2.372 -30.383 1.00 82.88 294 ALA A N 1
ATOM 2347 C CA . ALA A 1 294 ? 16.971 1.474 -29.357 1.00 82.88 294 ALA A CA 1
ATOM 2348 C C . ALA A 1 294 ? 18.087 0.682 -28.654 1.00 82.88 294 ALA A C 1
ATOM 2350 O O . ALA A 1 294 ? 18.053 0.534 -27.432 1.00 82.88 294 ALA A O 1
ATOM 2351 N N . ASN A 1 295 ? 19.096 0.209 -29.392 1.00 79.69 295 ASN A N 1
ATOM 2352 C CA . ASN A 1 295 ? 20.184 -0.609 -28.843 1.00 79.69 295 ASN A CA 1
ATOM 2353 C C . ASN A 1 295 ? 21.158 0.153 -27.934 1.00 79.69 295 ASN A C 1
ATOM 2355 O O . ASN A 1 295 ? 21.780 -0.467 -27.059 1.00 79.69 295 ASN A O 1
ATOM 2359 N N . TYR A 1 296 ? 21.271 1.472 -28.117 1.00 82.69 296 TYR A N 1
ATOM 2360 C CA . TYR A 1 296 ? 22.204 2.318 -27.372 1.00 82.69 296 TYR A CA 1
ATOM 2361 C C . TYR A 1 296 ? 21.485 3.365 -26.519 1.00 82.69 296 TYR A C 1
ATOM 2363 O O . TYR A 1 296 ? 21.551 3.310 -25.290 1.00 82.69 296 TYR A O 1
ATOM 2371 N N . ASN A 1 297 ? 20.762 4.301 -27.136 1.00 86.75 297 ASN A N 1
ATOM 2372 C CA . ASN A 1 297 ? 20.175 5.442 -26.433 1.00 86.75 297 ASN A CA 1
ATOM 2373 C C . ASN A 1 297 ? 19.007 5.034 -25.539 1.00 86.75 297 ASN A C 1
ATOM 2375 O O . ASN A 1 297 ? 18.921 5.499 -24.402 1.00 86.75 297 ASN A O 1
ATOM 2379 N N . ALA A 1 298 ? 18.116 4.158 -26.009 1.00 84.56 298 ALA A N 1
ATOM 2380 C CA . ALA A 1 298 ? 17.015 3.692 -25.169 1.00 84.56 298 ALA A CA 1
ATOM 2381 C C . ALA A 1 298 ? 17.535 2.887 -23.967 1.00 84.56 298 ALA A C 1
ATOM 2383 O O . ALA A 1 298 ? 17.104 3.129 -22.838 1.00 84.56 298 ALA A O 1
ATOM 2384 N N . VAL A 1 299 ? 18.539 2.025 -24.178 1.00 85.00 299 VAL A N 1
ATOM 2385 C CA . VAL A 1 299 ? 19.246 1.320 -23.092 1.00 85.00 299 VAL A CA 1
ATOM 2386 C C . VAL A 1 299 ? 19.872 2.307 -22.110 1.00 85.00 299 VAL A C 1
ATOM 2388 O O . VAL A 1 299 ? 19.692 2.150 -20.905 1.00 85.00 299 VAL A O 1
ATOM 2391 N N . HIS A 1 300 ? 20.541 3.352 -22.600 1.00 87.12 300 HIS A N 1
ATOM 2392 C CA . HIS A 1 300 ? 21.124 4.398 -21.759 1.00 87.12 300 HIS A CA 1
ATOM 2393 C C . HIS A 1 300 ? 20.075 5.118 -20.908 1.00 87.12 300 HIS A C 1
ATOM 2395 O O . HIS A 1 300 ? 20.304 5.364 -19.726 1.00 87.12 300 HIS A O 1
ATOM 2401 N N . ASN A 1 301 ? 18.902 5.402 -21.472 1.00 89.06 301 ASN A N 1
ATOM 2402 C CA . ASN A 1 301 ? 17.807 6.029 -20.736 1.00 89.06 301 ASN A CA 1
ATOM 2403 C C . ASN A 1 301 ? 17.245 5.118 -19.633 1.00 89.06 301 ASN A C 1
ATOM 2405 O O . ASN A 1 301 ? 16.910 5.606 -18.556 1.00 89.06 301 ASN A O 1
ATOM 2409 N N . ALA A 1 302 ? 17.172 3.804 -19.866 1.00 88.44 302 ALA A N 1
ATOM 2410 C CA . ALA A 1 302 ? 16.687 2.836 -18.878 1.00 88.44 302 ALA A CA 1
ATOM 2411 C C . ALA A 1 302 ? 17.754 2.400 -17.851 1.00 88.44 302 ALA A C 1
ATOM 2413 O O . ALA A 1 302 ? 17.408 1.926 -16.768 1.00 88.44 302 ALA A O 1
ATOM 2414 N N . TRP A 1 303 ? 19.047 2.570 -18.150 1.00 87.44 303 TRP A N 1
ATOM 2415 C CA . TRP A 1 303 ? 20.152 2.072 -17.322 1.00 87.44 303 TRP A CA 1
ATOM 2416 C C . TRP A 1 303 ? 20.138 2.574 -15.866 1.00 87.44 303 TRP A C 1
ATOM 2418 O O . TRP A 1 303 ? 20.306 1.748 -14.966 1.00 87.44 303 TRP A O 1
ATOM 2428 N N . PRO A 1 304 ? 19.888 3.868 -15.566 1.00 89.31 304 PRO A N 1
ATOM 2429 C CA . PRO A 1 304 ? 19.794 4.337 -14.181 1.00 89.31 304 PRO A CA 1
ATOM 2430 C C . PRO A 1 304 ? 18.668 3.653 -13.394 1.00 89.31 304 PRO A C 1
ATOM 2432 O O . PRO A 1 304 ? 18.861 3.289 -12.234 1.00 89.31 304 PRO A O 1
ATOM 2435 N N . PHE A 1 305 ? 17.521 3.421 -14.040 1.00 90.81 305 PHE A N 1
ATOM 2436 C CA . PHE A 1 305 ? 16.367 2.750 -13.438 1.00 90.81 305 PHE A CA 1
ATOM 2437 C C . PHE A 1 305 ? 16.655 1.275 -13.171 1.00 90.81 305 PHE A C 1
ATOM 2439 O O . PHE A 1 305 ? 16.301 0.766 -12.111 1.00 90.81 305 PHE A O 1
ATOM 2446 N N . TRP A 1 306 ? 17.358 0.604 -14.086 1.00 90.06 306 TRP A N 1
ATOM 2447 C CA . TRP A 1 306 ? 17.852 -0.754 -13.870 1.00 90.06 306 TRP A CA 1
ATOM 2448 C C . TRP A 1 306 ? 18.800 -0.834 -12.674 1.00 90.06 306 TRP A C 1
ATOM 2450 O O . TRP A 1 306 ? 18.593 -1.660 -11.789 1.00 90.06 306 TRP A O 1
ATOM 2460 N N . ARG A 1 307 ? 19.796 0.058 -12.594 1.00 89.44 307 ARG A N 1
ATOM 2461 C CA . ARG A 1 307 ? 20.748 0.089 -11.471 1.00 89.44 307 ARG A CA 1
ATOM 2462 C C . ARG A 1 307 ? 20.036 0.232 -10.131 1.00 89.44 307 ARG A C 1
ATOM 2464 O O . ARG A 1 307 ? 20.292 -0.545 -9.213 1.00 89.44 307 ARG A O 1
ATOM 2471 N N . GLN A 1 308 ? 19.114 1.190 -10.041 1.00 89.62 308 GLN A N 1
ATOM 2472 C CA . GLN A 1 308 ? 18.306 1.390 -8.843 1.00 89.62 308 GLN A CA 1
ATOM 2473 C C . GLN A 1 308 ? 17.439 0.163 -8.539 1.00 89.62 308 GLN A C 1
ATOM 2475 O O . GLN A 1 308 ? 17.410 -0.288 -7.397 1.00 89.62 308 GLN A O 1
ATOM 2480 N N . PHE A 1 309 ? 16.764 -0.396 -9.548 1.00 90.75 309 PHE A N 1
ATOM 2481 C CA . PHE A 1 309 ? 15.891 -1.557 -9.390 1.00 90.75 309 PHE A CA 1
ATOM 2482 C C . PHE A 1 309 ? 16.638 -2.756 -8.810 1.00 90.75 309 PHE A C 1
ATOM 2484 O O . PHE A 1 309 ? 16.170 -3.368 -7.849 1.00 90.75 309 PHE A O 1
ATOM 2491 N N . VAL A 1 310 ? 17.816 -3.073 -9.347 1.00 87.88 310 VAL A N 1
ATOM 2492 C CA . VAL A 1 310 ? 18.612 -4.195 -8.850 1.00 87.88 310 VAL A CA 1
ATOM 2493 C C . VAL A 1 310 ? 19.117 -3.926 -7.438 1.00 87.88 310 VAL A C 1
ATOM 2495 O O . VAL A 1 310 ? 19.004 -4.813 -6.597 1.00 87.88 310 VAL A O 1
ATOM 2498 N N . PHE A 1 311 ? 19.609 -2.717 -7.148 1.00 86.94 311 PHE A N 1
ATOM 2499 C CA . PHE A 1 311 ? 20.052 -2.344 -5.801 1.00 86.94 311 PHE A CA 1
ATOM 2500 C C . PHE A 1 311 ? 18.919 -2.507 -4.777 1.00 86.94 311 PHE A C 1
ATOM 2502 O O . PHE A 1 311 ? 19.081 -3.176 -3.757 1.00 86.94 311 PHE A O 1
ATOM 2509 N N . SER A 1 312 ? 17.740 -1.947 -5.070 1.00 87.38 312 SER A N 1
ATOM 2510 C CA . SER A 1 312 ? 16.567 -2.043 -4.197 1.00 87.38 312 SER A CA 1
ATOM 2511 C C . SER A 1 312 ? 16.091 -3.486 -4.030 1.00 87.38 312 SER A C 1
ATOM 2513 O O . SER A 1 312 ? 15.810 -3.903 -2.907 1.00 87.38 312 SER A O 1
ATOM 2515 N N . THR A 1 313 ? 16.048 -4.260 -5.117 1.00 88.69 313 THR A N 1
ATOM 2516 C CA . THR A 1 313 ? 15.609 -5.662 -5.095 1.00 88.69 313 THR A CA 1
ATOM 2517 C C . THR A 1 313 ? 16.576 -6.529 -4.298 1.00 88.69 313 THR A C 1
ATOM 2519 O O . THR A 1 313 ? 16.138 -7.287 -3.438 1.00 88.69 313 THR A O 1
ATOM 2522 N N . ALA A 1 314 ? 17.884 -6.399 -4.534 1.00 86.12 314 ALA A N 1
ATOM 2523 C CA . ALA A 1 314 ? 18.904 -7.152 -3.811 1.00 86.12 314 ALA A CA 1
ATOM 2524 C C . ALA A 1 314 ? 18.873 -6.829 -2.311 1.00 86.12 314 ALA A C 1
ATOM 2526 O O . ALA A 1 314 ? 18.817 -7.744 -1.494 1.00 86.12 314 ALA A O 1
ATOM 2527 N N . HIS A 1 315 ? 18.797 -5.543 -1.952 1.00 85.25 315 HIS A N 1
ATOM 2528 C CA . HIS A 1 315 ? 18.715 -5.110 -0.559 1.00 85.25 315 HIS A CA 1
ATOM 2529 C C . HIS A 1 315 ? 17.462 -5.648 0.151 1.00 85.25 315 HIS A C 1
ATOM 2531 O O . HIS A 1 315 ? 17.567 -6.239 1.222 1.00 85.25 315 HIS A O 1
ATOM 2537 N N . GLN A 1 316 ? 16.273 -5.499 -0.446 1.00 86.38 316 GLN A N 1
ATOM 2538 C CA . GLN A 1 316 ? 15.021 -6.025 0.124 1.00 86.38 316 GLN A CA 1
ATOM 2539 C C . GLN A 1 316 ? 15.023 -7.552 0.235 1.00 86.38 316 GLN A C 1
ATOM 2541 O O . GLN A 1 316 ? 14.419 -8.120 1.140 1.00 86.38 316 GLN A O 1
ATOM 2546 N N . ALA A 1 317 ? 15.717 -8.216 -0.684 1.00 83.81 317 ALA A N 1
ATOM 2547 C CA . ALA A 1 317 ? 15.877 -9.654 -0.689 1.00 83.81 317 ALA A CA 1
ATOM 2548 C C . ALA A 1 317 ? 16.961 -10.146 0.299 1.00 83.81 317 ALA A C 1
ATOM 2550 O O . ALA A 1 317 ? 17.077 -11.355 0.500 1.00 83.81 317 ALA A O 1
ATOM 2551 N N . GLY A 1 318 ? 17.748 -9.266 0.924 1.00 82.94 318 GLY A N 1
ATOM 2552 C CA . GLY A 1 318 ? 18.898 -9.680 1.734 1.00 82.94 318 GLY A CA 1
ATOM 2553 C C . GLY A 1 318 ? 19.973 -10.398 0.907 1.00 82.94 318 GLY A C 1
ATOM 2554 O O . GLY A 1 318 ? 20.630 -11.310 1.400 1.00 82.94 318 GLY A O 1
ATOM 2555 N N . LEU A 1 319 ? 20.102 -10.037 -0.372 1.00 84.12 319 LEU A N 1
ATOM 2556 C CA . LEU A 1 319 ? 21.097 -10.566 -1.304 1.00 84.12 319 LEU A CA 1
ATOM 2557 C C . LEU A 1 319 ? 22.321 -9.637 -1.347 1.00 84.12 319 LEU A C 1
ATOM 2559 O O . LEU A 1 319 ? 22.176 -8.431 -1.126 1.00 84.12 319 LEU A O 1
ATOM 2563 N N . PRO A 1 320 ? 23.519 -10.156 -1.675 1.00 78.75 320 PRO A N 1
ATOM 2564 C CA . PRO A 1 320 ? 24.685 -9.314 -1.910 1.00 78.75 320 PRO A CA 1
ATOM 2565 C C . PRO A 1 320 ? 24.389 -8.320 -3.035 1.00 78.75 320 PRO A C 1
ATOM 2567 O O . PRO A 1 320 ? 23.820 -8.677 -4.070 1.00 78.75 320 PRO A O 1
ATOM 2570 N N . CYS A 1 321 ? 24.746 -7.056 -2.814 1.00 71.12 321 CYS A N 1
ATOM 2571 C CA . CYS A 1 321 ? 24.438 -6.001 -3.762 1.00 71.12 321 CYS A CA 1
ATOM 2572 C C . CYS A 1 321 ? 25.378 -6.080 -4.978 1.00 71.12 321 CYS A C 1
ATOM 2574 O O . CYS A 1 321 ? 26.588 -5.957 -4.793 1.00 71.12 321 CYS A O 1
ATOM 2576 N N . PRO A 1 322 ? 24.862 -6.242 -6.211 1.00 68.88 322 PRO A N 1
ATOM 2577 C CA . PRO A 1 322 ? 25.689 -6.159 -7.412 1.00 68.88 322 PRO A CA 1
ATOM 2578 C C . PRO A 1 322 ? 26.312 -4.783 -7.564 1.00 68.88 322 PRO A C 1
ATOM 2580 O O . PRO A 1 322 ? 25.631 -3.762 -7.428 1.00 68.88 322 PRO A O 1
ATOM 2583 N N . GLU A 1 323 ? 27.563 -4.771 -8.006 1.00 68.00 323 GLU A N 1
ATOM 2584 C CA . GLU A 1 323 ? 28.126 -3.612 -8.678 1.00 68.00 323 GLU A CA 1
ATOM 2585 C C . GLU A 1 323 ? 27.673 -3.640 -10.142 1.00 68.00 323 GLU A C 1
ATOM 2587 O O . GLU A 1 323 ? 28.103 -4.464 -10.950 1.00 68.00 323 GLU A O 1
ATOM 2592 N N . ILE A 1 324 ? 26.741 -2.754 -10.496 1.00 72.81 324 ILE A N 1
ATOM 2593 C CA . ILE A 1 324 ? 26.379 -2.532 -11.899 1.00 72.81 324 ILE A CA 1
ATOM 2594 C C . ILE A 1 324 ? 27.219 -1.359 -12.413 1.00 72.81 324 ILE A C 1
ATOM 2596 O O . ILE A 1 324 ? 27.004 -0.232 -11.928 1.00 72.81 324 ILE A O 1
ATOM 2600 N N . PRO A 1 325 ? 28.136 -1.597 -13.377 1.00 69.62 325 PRO A N 1
ATOM 2601 C CA . PRO A 1 325 ? 29.034 -0.569 -13.886 1.00 69.62 325 PRO A CA 1
ATOM 2602 C C . PRO A 1 325 ? 28.267 0.552 -14.591 1.00 69.62 325 PRO A C 1
ATOM 2604 O O . PRO A 1 325 ? 27.070 0.448 -14.901 1.00 69.62 325 PRO A O 1
ATOM 2607 N N . LEU A 1 326 ? 28.955 1.664 -14.833 1.00 69.50 326 LEU A N 1
ATOM 2608 C CA . LEU A 1 326 ? 28.405 2.711 -15.683 1.00 69.50 326 LEU A CA 1
ATOM 2609 C C . LEU A 1 326 ? 28.339 2.189 -17.123 1.00 69.50 326 LEU A C 1
ATOM 2611 O O . LEU A 1 326 ? 29.176 1.405 -17.557 1.00 69.50 326 LEU A O 1
ATOM 2615 N N . LEU A 1 327 ? 27.316 2.605 -17.873 1.00 61.06 327 LEU A N 1
ATOM 2616 C CA . LEU A 1 327 ? 27.099 2.085 -19.227 1.00 61.06 327 LEU A CA 1
ATOM 2617 C C . LEU A 1 327 ? 28.250 2.441 -20.187 1.00 61.06 327 LEU A C 1
ATOM 2619 O O . LEU A 1 327 ? 28.451 1.740 -21.173 1.00 61.06 327 LEU A O 1
ATOM 2623 N N . THR A 1 328 ? 29.024 3.486 -19.881 1.00 55.47 328 THR A N 1
ATOM 2624 C CA . THR A 1 328 ? 30.223 3.904 -20.624 1.00 55.47 328 THR A CA 1
ATOM 2625 C C . THR A 1 328 ? 31.258 2.788 -20.761 1.00 55.47 328 THR A C 1
ATOM 2627 O O . THR A 1 328 ? 31.928 2.709 -21.786 1.00 55.47 328 THR A O 1
ATOM 2630 N N . ASP A 1 329 ? 31.343 1.894 -19.774 1.00 41.19 329 ASP A N 1
ATOM 2631 C CA . ASP A 1 329 ? 32.328 0.805 -19.743 1.00 41.19 329 ASP A CA 1
ATOM 2632 C C . ASP A 1 329 ? 31.942 -0.365 -20.673 1.00 41.19 329 ASP A C 1
ATOM 2634 O O . ASP A 1 329 ? 32.751 -1.245 -20.941 1.00 41.19 329 ASP A O 1
ATOM 2638 N N . LEU A 1 330 ? 30.707 -0.371 -21.195 1.00 43.88 330 LEU A N 1
ATOM 2639 C CA . LEU A 1 330 ? 30.201 -1.342 -22.178 1.00 43.88 330 LEU A CA 1
ATOM 2640 C C . LEU A 1 330 ? 30.250 -0.808 -23.623 1.00 43.88 330 LEU A C 1
ATOM 2642 O O . LEU A 1 330 ? 29.769 -1.478 -24.538 1.00 43.88 330 LEU A O 1
ATOM 2646 N N . GLN A 1 331 ? 30.756 0.414 -23.818 1.00 40.38 331 GLN A N 1
ATOM 2647 C CA . GLN A 1 331 ? 30.809 1.122 -25.104 1.00 40.38 331 GLN A CA 1
ATOM 2648 C C . GLN A 1 331 ? 32.234 1.254 -25.677 1.00 40.38 331 GLN A C 1
ATOM 2650 O O . GLN A 1 331 ? 32.398 1.942 -26.688 1.00 40.38 331 GLN A O 1
ATOM 2655 N N . GLN A 1 332 ? 33.241 0.645 -25.038 1.00 34.59 332 GLN A N 1
ATOM 2656 C CA . GLN A 1 332 ? 34.635 0.625 -25.504 1.00 34.59 332 GLN A CA 1
ATOM 2657 C C . GLN A 1 332 ? 34.955 -0.614 -26.333 1.00 34.59 332 GLN A C 1
ATOM 2659 O O . GLN A 1 332 ? 34.488 -1.713 -25.954 1.00 34.59 332 GLN A O 1
#

Foldseek 3Di:
DFDCADPPPRDNAKDKDWDWDWDADPNDTFTFIQIWIAHPPPRDIGQGPVSVLVRLLRVLQSVCVVVVFDALCRLVVLCVVVVHDQQRCCVPLNPDRCRNVCRNSSNDDDDPSSRLVSVVVPDPDDDDSVVSVCVVVVPDDDDDDPPPDDPPCPDVDPPDPFDFPDKDWLDDDDPDDDPPPQQDPVLQVQQVVFWDWDDKDWDDKDKDFPDDDDDDADKDKDKDWDKTWMWGWGDDPPDIFIKIKMKIKIKMWIFGPDDPDDDDTDTGMMIIIIMIIIITGPDDGDSVSVVSNRVPVVCLVCVVVVLVVQQVVCVVVVHPRDDDDRCVVVND

pLDDT: mean 77.36, std 16.88, range [28.14, 95.56]

Secondary structure (DSSP, 8-state):
----S-TTT----EEEEEEEEEEEETTEEEEEEEEEEEETTT--EE--HHHHHHHHHHHHHHHHHHTTPPPHHHHHHHHHHTT--HHHHHHHH-S-TTHHHHHHTTSSPPPHHHHHHHHHTT--S---HHHHHHHHTT-PPP---TTS------SS-TTSPPPPSEEEEEE------S--PPP-HHHHHHHHHHEEEEEEEEEEEEEEE-S---S---EEEEEEEEEEEEEEEEEETTEEEEEEEEEEEEEEEEEEPPPSS-SPPPEEEEEEEEEEEEEEESS---HHHHHHHIIIIIHHHHHHHHHHHHHHHHHHHTPPPP----GGGG--